Protein AF-A0A847AYI1-F1 (afdb_monomer_lite)

Secondary structure (DSSP, 8-state):
-HHHHHHHHHHHHHHHHHHHHHHTS-----S--SPP-EEEEE-SSSPPEEEEEETTEEEETTEEB-HHHHHHHHHHHHT----EEEE--GGGHHHHT-STTTSEEEEETTTEEEEEEEEPTTSSEEEEEEEETTT-S---EEEEES--GGGS---HHHHB-------SS---EEEEE-GGG-EEEEEES--HHHHHHHHHHHHHTT--SSTTS---PEEEEEE-SS-EEEEEE-

pLDDT: mean 77.29, std 15.81, range [36.38, 95.81]

Structure (mmCIF, N/CA/C/O backbone):
data_AF-A0A847AYI1-F1
#
_entry.id   AF-A0A847AYI1-F1
#
loop_
_atom_site.group_PDB
_atom_site.id
_atom_site.type_symbol
_atom_site.label_atom_id
_atom_site.label_alt_id
_atom_site.label_comp_id
_atom_site.label_asym_id
_atom_site.label_entity_id
_atom_site.label_seq_id
_atom_site.pdbx_PDB_ins_code
_atom_site.Cartn_x
_atom_site.Cartn_y
_atom_site.Cartn_z
_atom_site.occupancy
_atom_site.B_iso_or_equiv
_atom_site.auth_seq_id
_atom_site.auth_comp_id
_atom_site.auth_asym_id
_atom_site.auth_atom_id
_atom_site.pdbx_PDB_model_num
ATOM 1 N N . MET A 1 1 ? 5.684 -41.618 -51.501 1.00 61.28 1 MET A N 1
ATOM 2 C CA . MET A 1 1 ? 6.699 -40.889 -50.699 1.00 61.28 1 MET A CA 1
ATOM 3 C C . MET A 1 1 ? 6.528 -39.365 -50.705 1.00 61.28 1 MET A C 1
ATOM 5 O O . MET A 1 1 ? 6.407 -38.810 -49.624 1.00 61.28 1 MET A O 1
ATOM 9 N N . ARG A 1 2 ? 6.431 -38.672 -51.855 1.00 69.88 2 ARG A N 1
ATOM 10 C CA . ARG A 1 2 ? 6.302 -37.189 -51.908 1.00 69.88 2 ARG A CA 1
ATOM 11 C C . ARG A 1 2 ? 5.138 -36.590 -51.099 1.00 69.88 2 ARG A C 1
ATOM 13 O O . ARG A 1 2 ? 5.299 -35.523 -50.519 1.00 69.88 2 ARG A O 1
ATOM 20 N N . ASN A 1 3 ? 3.993 -37.270 -51.033 1.00 72.75 3 ASN A N 1
ATOM 21 C CA . ASN A 1 3 ? 2.817 -36.766 -50.309 1.00 72.75 3 ASN A CA 1
ATOM 22 C C . ASN A 1 3 ? 2.939 -36.931 -48.785 1.00 72.75 3 ASN A C 1
AT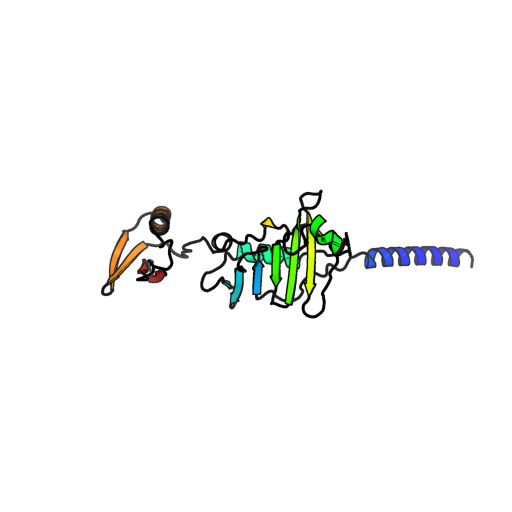OM 24 O O . ASN A 1 3 ? 2.464 -36.077 -48.048 1.00 72.75 3 ASN A O 1
ATOM 28 N N . ALA A 1 4 ? 3.646 -37.965 -48.315 1.00 75.94 4 ALA A N 1
ATOM 29 C CA . ALA A 1 4 ? 3.887 -38.186 -46.887 1.00 75.94 4 ALA A CA 1
ATOM 30 C C . ALA A 1 4 ? 4.801 -37.101 -46.289 1.00 75.94 4 ALA A C 1
ATOM 32 O O . ALA A 1 4 ? 4.537 -36.604 -45.201 1.00 75.94 4 ALA A O 1
ATOM 33 N N . ILE A 1 5 ? 5.816 -36.665 -47.045 1.00 79.94 5 ILE A N 1
ATOM 34 C CA . ILE A 1 5 ? 6.738 -35.592 -46.635 1.00 79.94 5 ILE A CA 1
ATOM 35 C C . ILE A 1 5 ? 5.997 -34.251 -46.496 1.00 79.94 5 ILE A C 1
ATOM 37 O O . ILE A 1 5 ? 6.235 -33.508 -45.549 1.00 79.94 5 ILE A O 1
ATOM 41 N N . LYS A 1 6 ? 5.049 -33.955 -47.398 1.00 78.56 6 LYS A N 1
ATOM 42 C CA . LYS A 1 6 ? 4.234 -32.731 -47.320 1.00 78.56 6 LYS A CA 1
ATOM 43 C C . LYS A 1 6 ? 3.310 -32.724 -46.103 1.00 78.56 6 LYS A C 1
ATOM 45 O O . LYS A 1 6 ? 3.236 -31.713 -45.416 1.00 78.56 6 LYS A O 1
ATOM 50 N N . ILE A 1 7 ? 2.646 -33.847 -45.821 1.00 84.25 7 ILE A N 1
ATOM 51 C CA . ILE A 1 7 ? 1.762 -33.980 -44.653 1.00 84.25 7 ILE A CA 1
ATOM 52 C C . ILE A 1 7 ? 2.568 -33.827 -43.358 1.00 84.25 7 ILE A C 1
ATOM 54 O O . ILE A 1 7 ? 2.174 -33.063 -42.482 1.00 84.25 7 ILE A O 1
ATOM 58 N N . PHE A 1 8 ? 3.734 -34.472 -43.272 1.00 85.50 8 PHE A N 1
ATOM 59 C CA . PHE A 1 8 ? 4.614 -34.352 -42.111 1.00 85.50 8 PHE A CA 1
ATOM 60 C C . PHE A 1 8 ? 5.091 -32.911 -41.889 1.00 85.50 8 PHE A C 1
ATOM 62 O O . PHE A 1 8 ? 5.072 -32.424 -40.765 1.00 85.50 8 PHE A O 1
ATOM 69 N N . SER A 1 9 ? 5.444 -32.196 -42.961 1.00 83.25 9 SER A N 1
ATOM 70 C CA . SER A 1 9 ? 5.892 -30.804 -42.866 1.00 83.25 9 SER A CA 1
ATOM 71 C C . SER A 1 9 ? 4.788 -29.856 -42.387 1.00 83.25 9 SER A C 1
ATOM 73 O O . SER A 1 9 ? 5.077 -28.925 -41.642 1.00 83.25 9 SER A O 1
ATOM 75 N N . VAL A 1 10 ? 3.533 -30.094 -42.783 1.00 86.81 10 VAL A N 1
ATOM 76 C CA . VAL A 1 10 ? 2.379 -29.301 -42.325 1.00 86.81 10 VAL A CA 1
ATOM 77 C C . VAL A 1 10 ? 2.080 -29.578 -40.852 1.00 86.81 10 VAL A C 1
ATOM 79 O O . VAL A 1 10 ? 1.888 -28.637 -40.090 1.00 86.81 10 VAL A O 1
ATOM 82 N N . ILE A 1 11 ? 2.110 -30.848 -40.434 1.00 89.06 11 ILE A N 1
ATOM 83 C CA . ILE A 1 11 ? 1.916 -31.234 -39.028 1.00 89.06 11 ILE A CA 1
ATOM 84 C C . ILE A 1 11 ? 3.032 -30.656 -38.153 1.00 89.06 11 ILE A C 1
ATOM 86 O O . ILE A 1 11 ? 2.751 -30.102 -37.096 1.00 89.06 11 ILE A O 1
ATOM 90 N N . PHE A 1 12 ? 4.285 -30.724 -38.606 1.00 90.81 12 PHE A N 1
ATOM 91 C CA . PHE A 1 12 ? 5.421 -30.161 -37.883 1.00 90.81 12 PHE A CA 1
ATOM 92 C C . PHE A 1 12 ? 5.304 -28.641 -37.731 1.00 90.81 12 PHE A C 1
ATOM 94 O O . PHE A 1 12 ? 5.490 -28.125 -36.634 1.00 90.81 12 PHE A O 1
ATOM 101 N N . LEU A 1 13 ? 4.927 -27.924 -38.795 1.00 88.00 13 LEU A N 1
ATOM 102 C CA . LEU A 1 13 ? 4.727 -26.476 -38.729 1.00 88.00 13 LEU A CA 1
ATOM 103 C C . LEU A 1 13 ? 3.584 -26.105 -37.771 1.00 88.00 13 LEU A C 1
ATOM 105 O O . LEU A 1 13 ? 3.696 -25.140 -37.022 1.00 88.00 13 LEU A O 1
ATOM 109 N N . TRP A 1 14 ? 2.509 -26.897 -37.764 1.00 89.12 14 TRP A N 1
ATOM 110 C CA . TRP A 1 14 ? 1.380 -26.709 -36.854 1.00 89.12 14 TRP A CA 1
ATOM 111 C C . TRP A 1 14 ? 1.773 -26.986 -35.397 1.00 89.12 14 TRP A C 1
ATOM 113 O O . TRP A 1 14 ? 1.428 -26.207 -34.515 1.00 89.12 14 TRP A O 1
ATOM 123 N N . LEU A 1 15 ? 2.571 -28.029 -35.143 1.00 88.25 15 LEU A N 1
ATOM 124 C CA . LEU A 1 15 ? 3.116 -28.331 -33.816 1.00 88.25 15 LEU A CA 1
ATOM 125 C C . LEU A 1 15 ? 4.074 -27.246 -33.323 1.00 88.25 15 LEU A C 1
ATOM 127 O O . LEU A 1 15 ? 4.002 -26.874 -32.158 1.00 88.25 15 LEU A O 1
ATOM 131 N N . VAL A 1 16 ? 4.927 -26.700 -34.194 1.00 84.44 16 VAL A N 1
ATOM 132 C CA . VAL A 1 16 ? 5.801 -25.568 -33.850 1.00 84.44 16 VAL A CA 1
ATOM 133 C C . VAL A 1 16 ? 4.972 -24.324 -33.540 1.00 84.44 16 VAL A C 1
ATOM 135 O O . VAL A 1 16 ? 5.281 -23.630 -32.580 1.00 84.44 16 VAL A O 1
ATOM 138 N N . LEU A 1 17 ? 3.899 -24.060 -34.292 1.00 78.50 17 LEU A N 1
ATOM 139 C CA . LEU A 1 17 ? 3.008 -22.924 -34.046 1.00 78.50 17 LEU A CA 1
ATOM 140 C C . LEU A 1 17 ? 2.254 -23.070 -32.716 1.00 78.50 17 LEU A C 1
ATOM 142 O O . LEU A 1 17 ? 2.222 -22.127 -31.932 1.00 78.50 17 LEU A O 1
ATOM 146 N N . VAL A 1 18 ? 1.697 -24.251 -32.429 1.00 79.81 18 VAL A N 1
ATOM 147 C CA . VAL A 1 18 ? 1.044 -24.549 -31.143 1.00 79.81 18 VAL A CA 1
ATOM 148 C C . VAL A 1 18 ? 2.045 -24.482 -29.997 1.00 79.81 18 VAL A C 1
ATOM 150 O O . VAL A 1 18 ? 1.741 -23.886 -28.968 1.00 79.81 18 VAL A O 1
ATOM 153 N N . PHE A 1 19 ? 3.255 -25.017 -30.173 1.00 74.56 19 PHE A N 1
ATOM 154 C CA . PHE A 1 19 ? 4.326 -24.882 -29.191 1.00 74.56 19 PHE A CA 1
ATOM 155 C C . PHE A 1 19 ? 4.634 -23.405 -28.938 1.00 74.56 19 PHE A C 1
ATOM 157 O O . PHE A 1 19 ? 4.605 -22.980 -27.793 1.00 74.56 19 PHE A O 1
ATOM 164 N N . PHE A 1 20 ? 4.792 -22.593 -29.987 1.00 67.44 20 PHE A N 1
ATOM 165 C CA . PHE A 1 20 ? 5.056 -21.162 -29.844 1.00 67.44 20 PHE A CA 1
ATOM 166 C C . PHE A 1 20 ? 3.916 -20.424 -29.133 1.00 67.44 20 PHE A C 1
ATOM 168 O O . PHE A 1 20 ? 4.194 -19.620 -28.251 1.00 67.44 20 PHE A O 1
ATOM 175 N N . ILE A 1 21 ? 2.652 -20.723 -29.465 1.00 63.16 21 ILE A N 1
ATOM 176 C CA . ILE A 1 21 ? 1.463 -20.125 -28.83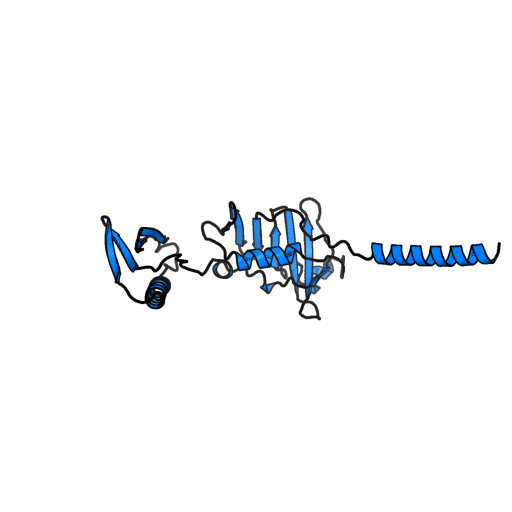2 1.00 63.16 21 ILE A CA 1
ATOM 177 C C . ILE A 1 21 ? 1.368 -20.533 -27.355 1.00 63.16 21 ILE A C 1
ATOM 179 O O . ILE A 1 21 ? 1.188 -19.670 -26.504 1.00 63.16 21 ILE A O 1
ATOM 183 N N . THR A 1 22 ? 1.559 -21.816 -27.038 1.00 56.81 22 THR A N 1
ATOM 184 C CA . THR A 1 22 ? 1.511 -22.328 -25.654 1.00 56.81 22 THR A CA 1
ATOM 185 C C . THR A 1 22 ? 2.698 -21.863 -24.807 1.00 56.81 22 THR A C 1
ATOM 187 O O . THR A 1 22 ? 2.537 -21.613 -23.619 1.00 56.81 22 THR A O 1
ATOM 190 N N . THR A 1 23 ? 3.881 -21.657 -25.396 1.00 54.59 23 THR A N 1
ATOM 191 C CA . THR A 1 23 ? 5.036 -21.070 -24.689 1.00 54.59 23 THR A CA 1
ATOM 192 C C . THR A 1 23 ? 4.965 -19.549 -24.552 1.00 54.59 23 THR A C 1
ATOM 194 O O . THR A 1 23 ? 5.741 -18.980 -23.788 1.00 54.59 23 THR A O 1
ATOM 197 N N . ARG A 1 24 ? 4.053 -18.884 -25.279 1.00 43.25 24 ARG A N 1
ATOM 198 C CA . ARG A 1 24 ? 3.794 -17.438 -25.173 1.00 43.25 24 ARG A CA 1
ATOM 199 C C . ARG A 1 24 ? 2.729 -17.085 -24.144 1.00 43.25 24 ARG A C 1
ATOM 201 O O . ARG A 1 24 ? 2.379 -15.914 -24.027 1.00 43.25 24 ARG A O 1
ATOM 208 N N . GLU A 1 25 ? 2.241 -18.052 -23.377 1.00 43.62 25 GLU A N 1
ATOM 209 C CA . GLU A 1 25 ? 1.694 -17.741 -22.065 1.00 43.62 25 GLU A CA 1
ATOM 210 C C . GLU A 1 25 ? 2.881 -17.345 -21.191 1.00 43.62 25 GLU A C 1
ATOM 212 O O . GLU A 1 25 ? 3.526 -18.180 -20.554 1.00 43.62 25 GLU A O 1
ATOM 217 N N . GLY A 1 26 ? 3.230 -16.054 -21.243 1.00 41.94 26 GLY A N 1
ATOM 218 C CA . GLY A 1 26 ? 4.111 -15.446 -20.262 1.00 41.94 26 GLY A CA 1
ATOM 219 C C . GLY A 1 26 ? 3.602 -15.895 -18.907 1.00 41.94 26 GLY A C 1
ATOM 220 O O . GLY A 1 26 ? 2.463 -15.607 -18.540 1.00 41.94 26 GLY A O 1
ATOM 221 N N . LYS A 1 27 ? 4.390 -16.725 -18.216 1.00 38.34 27 LYS A N 1
ATOM 222 C CA . LYS A 1 27 ? 4.047 -17.137 -16.863 1.00 38.34 27 LYS A CA 1
ATOM 223 C C . LYS A 1 27 ? 3.851 -15.838 -16.098 1.00 38.34 27 LYS A C 1
ATOM 225 O O . LYS A 1 27 ? 4.839 -15.147 -15.862 1.00 38.34 27 LYS A O 1
ATOM 230 N N . LYS A 1 28 ? 2.606 -15.539 -15.720 1.00 43.44 28 LYS A N 1
ATOM 231 C CA . LYS A 1 28 ? 2.263 -14.517 -14.733 1.00 43.44 28 LYS A CA 1
ATOM 232 C C . LYS A 1 28 ? 2.874 -14.954 -13.408 1.00 43.44 28 LYS A C 1
ATOM 234 O O . LYS A 1 28 ? 2.222 -15.555 -12.560 1.00 43.44 28 LYS A O 1
ATOM 239 N N . GLN A 1 29 ? 4.188 -14.820 -13.292 1.00 48.81 29 GLN A N 1
ATOM 240 C CA . GLN A 1 29 ? 4.880 -15.003 -12.037 1.00 48.81 29 GLN A CA 1
ATOM 241 C C . GLN A 1 29 ? 4.704 -13.679 -11.326 1.00 48.81 29 GLN A C 1
ATOM 243 O O . GLN A 1 29 ? 5.473 -12.753 -11.560 1.00 48.81 29 GLN A O 1
ATOM 248 N N . GLY A 1 30 ? 3.644 -13.598 -10.519 1.00 55.78 30 GLY A N 1
ATOM 249 C CA . GLY A 1 30 ? 3.476 -12.499 -9.583 1.00 55.78 30 GLY A CA 1
ATOM 250 C C . GLY A 1 30 ? 4.780 -12.280 -8.822 1.00 55.78 30 GLY A C 1
ATOM 251 O O . GLY A 1 30 ? 5.492 -13.243 -8.504 1.00 55.78 30 GLY A O 1
ATOM 252 N N . LEU A 1 31 ? 5.094 -11.011 -8.572 1.00 66.81 31 LEU A N 1
ATOM 253 C CA . LEU A 1 31 ? 6.353 -10.570 -7.972 1.00 66.81 31 LEU A CA 1
ATOM 254 C C . LEU A 1 31 ? 6.662 -11.303 -6.653 1.00 66.81 31 LEU A C 1
ATOM 256 O O . LEU A 1 31 ? 7.821 -11.539 -6.325 1.00 66.81 31 LEU A O 1
ATOM 260 N N . ILE A 1 32 ? 5.616 -11.706 -5.923 1.00 71.25 32 ILE A N 1
ATOM 261 C CA . ILE A 1 32 ? 5.707 -12.411 -4.645 1.00 71.25 32 ILE A CA 1
ATOM 262 C C . ILE A 1 32 ? 4.748 -13.601 -4.640 1.00 71.25 32 ILE A C 1
ATOM 264 O O . ILE A 1 32 ? 3.545 -13.448 -4.840 1.00 71.25 32 ILE A O 1
ATOM 268 N N . LYS A 1 33 ? 5.283 -14.798 -4.368 1.00 68.25 33 LYS A N 1
ATOM 269 C CA . LYS A 1 33 ? 4.495 -16.038 -4.204 1.00 68.25 33 LYS A CA 1
ATOM 270 C C . LYS A 1 33 ? 4.151 -16.348 -2.747 1.00 68.25 33 LYS A C 1
ATOM 272 O O . LYS A 1 33 ? 3.243 -17.133 -2.496 1.00 68.25 33 LYS A O 1
ATOM 277 N N . ALA A 1 34 ? 4.891 -15.766 -1.806 1.00 78.06 34 ALA A N 1
ATOM 278 C CA . ALA A 1 34 ? 4.640 -15.903 -0.380 1.00 78.06 34 ALA A CA 1
ATOM 279 C C . ALA A 1 34 ? 3.475 -15.011 0.070 1.00 78.06 34 ALA A C 1
ATOM 281 O O . ALA A 1 34 ? 3.140 -14.009 -0.569 1.00 78.06 34 ALA A O 1
ATOM 282 N N . ASP A 1 35 ? 2.866 -15.357 1.200 1.00 88.00 35 ASP A N 1
ATOM 283 C CA . ASP A 1 35 ? 1.934 -14.444 1.845 1.00 88.00 35 ASP A CA 1
ATOM 284 C C . ASP A 1 35 ? 2.673 -13.258 2.455 1.00 88.00 35 ASP A C 1
ATOM 286 O O . ASP A 1 35 ? 3.702 -13.404 3.115 1.00 88.00 35 ASP A O 1
ATOM 290 N N . ILE A 1 36 ? 2.130 -12.070 2.212 1.00 91.56 36 ILE A N 1
ATOM 291 C CA . ILE A 1 36 ? 2.668 -10.820 2.733 1.00 91.56 36 ILE A CA 1
ATOM 292 C C . ILE A 1 36 ? 2.159 -10.686 4.171 1.00 91.56 36 ILE A C 1
ATOM 294 O O . ILE A 1 36 ? 0.950 -10.642 4.406 1.00 91.56 36 ILE A O 1
ATOM 298 N N . GLN A 1 37 ? 3.092 -10.685 5.119 1.00 94.50 37 GLN A N 1
ATOM 299 C CA . GLN A 1 37 ? 2.869 -10.543 6.560 1.00 94.50 37 GLN A CA 1
ATOM 300 C C . GLN A 1 37 ? 3.275 -9.155 7.051 1.00 94.50 37 GLN A C 1
ATOM 302 O O . GLN A 1 37 ? 2.705 -8.653 8.017 1.00 94.50 37 GLN A O 1
ATOM 307 N N . THR A 1 38 ? 4.238 -8.518 6.383 1.00 95.00 38 THR A N 1
ATOM 308 C CA . THR A 1 38 ? 4.611 -7.128 6.648 1.00 95.00 38 THR A CA 1
ATOM 309 C C . THR A 1 38 ? 4.637 -6.328 5.353 1.00 95.00 38 THR A C 1
ATOM 311 O O . THR A 1 38 ? 5.063 -6.817 4.303 1.00 95.00 38 THR A O 1
ATOM 314 N N . LEU A 1 39 ? 4.150 -5.094 5.435 1.00 95.81 39 LEU A N 1
ATOM 315 C CA . LEU A 1 39 ? 4.226 -4.104 4.369 1.00 95.81 39 LEU A CA 1
ATOM 316 C C . LEU A 1 39 ? 4.686 -2.790 4.988 1.00 95.81 39 LEU A C 1
ATOM 318 O O . LEU A 1 39 ? 3.989 -2.214 5.817 1.00 95.81 39 LEU A O 1
ATOM 322 N N . GLU A 1 40 ? 5.838 -2.298 4.566 1.00 95.75 40 GLU A N 1
ATOM 323 C CA . GLU A 1 40 ? 6.309 -0.965 4.913 1.00 95.75 40 GLU A CA 1
ATOM 324 C C . GLU A 1 40 ? 6.165 -0.036 3.711 1.00 95.75 40 GLU A C 1
ATOM 326 O O . GLU A 1 40 ? 6.567 -0.390 2.603 1.00 95.75 40 GLU A O 1
ATOM 331 N N . ILE A 1 41 ? 5.617 1.160 3.920 1.00 95.12 41 ILE A N 1
ATOM 332 C CA . ILE A 1 41 ? 5.427 2.159 2.865 1.00 95.12 41 ILE A CA 1
ATOM 333 C C . ILE A 1 41 ? 6.253 3.398 3.188 1.00 95.12 41 ILE A C 1
ATOM 335 O O . ILE A 1 41 ? 6.073 4.010 4.238 1.00 95.12 41 ILE A O 1
ATOM 339 N N . LYS A 1 42 ? 7.132 3.801 2.270 1.00 91.81 42 LYS A N 1
ATOM 340 C CA . LYS A 1 42 ? 8.044 4.936 2.444 1.00 91.81 42 LYS A CA 1
ATOM 341 C C . LYS A 1 42 ? 7.878 5.990 1.353 1.00 91.81 42 LYS A C 1
ATOM 343 O O . LYS A 1 42 ? 7.683 5.690 0.169 1.00 91.81 42 LYS A O 1
ATOM 348 N N . ALA A 1 43 ? 7.952 7.253 1.764 1.00 83.06 43 ALA A N 1
ATOM 349 C CA . ALA A 1 43 ? 8.354 8.350 0.886 1.00 83.06 43 ALA A CA 1
ATOM 350 C C . ALA A 1 43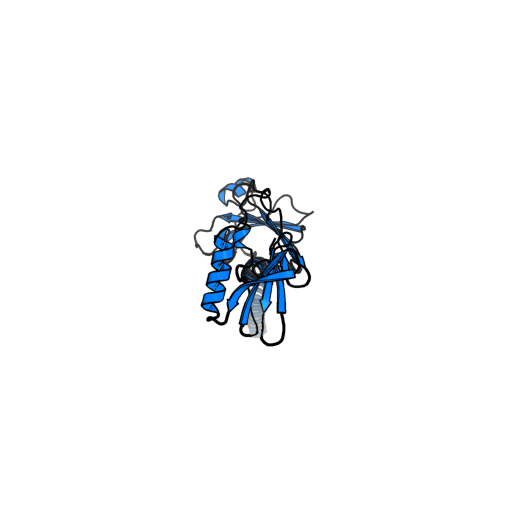 ? 9.886 8.447 0.855 1.00 83.06 43 ALA A C 1
ATOM 352 O O . ALA A 1 43 ? 10.562 7.727 1.586 1.00 83.06 43 ALA A O 1
ATOM 353 N N . PHE A 1 44 ? 10.420 9.328 0.011 1.00 73.81 44 PHE A N 1
ATOM 354 C CA . PHE A 1 44 ? 11.861 9.528 -0.121 1.00 73.81 44 PHE A CA 1
ATOM 355 C C . PHE A 1 44 ? 12.565 9.842 1.213 1.00 73.81 44 PHE A C 1
ATOM 357 O O . PHE A 1 44 ? 13.623 9.284 1.490 1.00 73.81 44 PHE A O 1
ATOM 364 N N . ASP A 1 45 ? 11.969 10.702 2.038 1.00 70.31 45 ASP A N 1
ATOM 365 C CA . ASP A 1 45 ? 12.560 11.268 3.258 1.00 70.31 45 ASP A CA 1
ATOM 366 C C . ASP A 1 45 ? 11.683 11.088 4.511 1.00 70.31 45 ASP A C 1
ATOM 368 O O . ASP A 1 45 ? 12.001 11.611 5.577 1.00 70.31 45 ASP A O 1
ATOM 372 N N . GLY A 1 46 ? 10.581 10.348 4.389 1.00 71.31 46 GLY A N 1
ATOM 373 C CA . GLY A 1 46 ? 9.634 10.126 5.478 1.00 71.31 46 GLY A CA 1
ATOM 374 C C . GLY A 1 46 ? 9.953 8.888 6.310 1.00 71.31 46 GLY A C 1
ATOM 375 O O . GLY A 1 46 ? 10.536 7.916 5.819 1.00 71.31 46 GLY A O 1
ATOM 376 N N . GLU A 1 47 ? 9.486 8.891 7.557 1.00 81.50 47 GLU A N 1
ATOM 377 C CA . GLU A 1 47 ? 9.378 7.659 8.335 1.00 81.50 47 GLU A CA 1
ATOM 378 C C . GLU A 1 47 ? 8.483 6.653 7.596 1.00 81.50 47 GLU A C 1
ATOM 380 O O . GLU A 1 47 ? 7.482 7.011 6.966 1.00 81.50 47 GLU A O 1
ATOM 385 N N . GLY A 1 48 ? 8.887 5.383 7.615 1.00 86.75 48 GLY A N 1
ATOM 386 C CA . GLY A 1 48 ? 8.130 4.314 6.979 1.00 86.75 48 GLY A CA 1
ATOM 387 C C . GLY A 1 48 ? 6.868 3.992 7.762 1.00 86.75 48 GLY A C 1
ATOM 388 O O . GLY A 1 48 ? 6.907 3.819 8.977 1.00 86.75 48 GLY A O 1
ATOM 389 N N . LEU A 1 49 ? 5.751 3.852 7.056 1.00 93.06 49 LEU A N 1
ATOM 390 C CA . LEU A 1 49 ? 4.522 3.341 7.637 1.00 93.06 49 LEU A CA 1
ATOM 391 C C . LEU A 1 49 ? 4.555 1.813 7.604 1.00 93.06 49 LEU A C 1
ATOM 393 O O . LEU A 1 49 ? 4.320 1.211 6.555 1.00 93.06 49 LEU A O 1
ATOM 397 N N . LEU A 1 50 ? 4.878 1.196 8.740 1.00 94.50 50 LEU A N 1
ATOM 398 C CA . LEU A 1 50 ? 4.960 -0.256 8.872 1.00 94.50 50 LEU A CA 1
ATOM 399 C C . LEU A 1 50 ? 3.609 -0.853 9.268 1.00 94.50 50 LEU A C 1
ATOM 401 O O . LEU A 1 50 ? 3.088 -0.588 10.351 1.00 94.50 50 LEU A O 1
ATOM 405 N N . MET A 1 51 ? 3.090 -1.715 8.402 1.00 95.00 51 MET A N 1
ATOM 406 C CA . MET A 1 51 ? 1.904 -2.524 8.635 1.00 95.00 51 MET A CA 1
ATOM 407 C C . MET A 1 51 ? 2.313 -3.967 8.900 1.00 95.00 51 MET A C 1
ATOM 409 O O . MET A 1 51 ? 3.108 -4.545 8.152 1.00 95.00 51 MET A O 1
ATOM 413 N N . LYS A 1 52 ? 1.748 -4.561 9.950 1.00 93.88 52 LYS A N 1
ATOM 414 C CA . LYS A 1 52 ? 1.979 -5.959 10.322 1.00 93.88 52 LYS A CA 1
ATOM 415 C C . LYS A 1 52 ? 0.667 -6.714 10.363 1.00 93.88 52 LYS A C 1
ATOM 417 O O . LYS A 1 52 ? -0.334 -6.205 10.865 1.00 93.88 52 LYS A O 1
ATOM 422 N N . LYS A 1 53 ? 0.687 -7.931 9.839 1.00 93.75 53 LYS A N 1
ATOM 423 C CA . LYS A 1 53 ? -0.427 -8.856 9.936 1.00 93.75 53 LYS A CA 1
ATOM 424 C C . LYS A 1 53 ? -0.304 -9.663 11.221 1.00 93.75 53 LYS A C 1
ATOM 426 O O . LYS A 1 53 ? 0.688 -10.356 11.434 1.00 93.75 53 LYS A O 1
ATOM 431 N N . GLU A 1 54 ? -1.336 -9.607 12.048 1.00 89.00 54 GLU A N 1
ATOM 432 C CA . GLU A 1 54 ? -1.468 -10.419 13.253 1.00 89.00 54 GLU A CA 1
ATOM 433 C C . GLU A 1 54 ? -2.740 -11.256 13.129 1.00 89.00 54 GLU A C 1
ATOM 435 O O . GLU A 1 54 ? -3.837 -10.735 12.916 1.00 89.00 54 GLU A O 1
ATOM 440 N N . ALA A 1 55 ? -2.581 -12.581 13.180 1.00 87.12 55 ALA A N 1
ATOM 441 C CA . ALA A 1 55 ? -3.610 -13.552 12.810 1.00 87.12 55 ALA A CA 1
ATOM 442 C C . ALA A 1 55 ? -4.199 -13.295 11.403 1.00 87.12 55 ALA A C 1
ATOM 444 O O . ALA A 1 55 ? -3.673 -13.786 10.404 1.00 87.12 55 ALA A O 1
ATOM 445 N N . SER A 1 56 ? -5.296 -12.542 11.307 1.00 85.62 56 SER A N 1
ATOM 446 C CA . SER A 1 56 ? -5.984 -12.214 10.045 1.00 85.62 56 SER A CA 1
ATOM 447 C C . SER A 1 56 ? -6.229 -10.718 9.844 1.00 85.62 56 SER A C 1
ATOM 449 O O . SER A 1 56 ? -6.882 -10.342 8.875 1.00 85.62 56 SER A O 1
ATOM 451 N N . GLN A 1 57 ? -5.699 -9.872 10.725 1.00 88.44 57 GLN A N 1
ATOM 452 C CA . GLN A 1 57 ? -5.915 -8.429 10.708 1.00 88.44 57 GLN A CA 1
ATOM 453 C C . GLN A 1 57 ? -4.595 -7.685 10.535 1.00 88.44 57 GLN A C 1
ATOM 455 O O . GLN A 1 57 ? -3.532 -8.191 10.887 1.00 88.44 57 GLN A O 1
ATOM 460 N N . TRP A 1 58 ? -4.675 -6.493 9.952 1.00 91.44 58 TRP A N 1
ATOM 461 C CA . TRP A 1 58 ? -3.526 -5.634 9.702 1.00 91.44 58 TRP A CA 1
ATOM 462 C C . TRP A 1 58 ? -3.497 -4.493 10.708 1.00 91.44 58 TRP A C 1
ATOM 464 O O . TRP A 1 58 ? -4.527 -3.877 10.975 1.00 91.44 58 TRP A O 1
ATOM 474 N N . PHE A 1 59 ? -2.309 -4.197 11.224 1.00 84.38 59 PHE A N 1
ATOM 475 C CA . PHE A 1 59 ? -2.101 -3.181 12.245 1.00 84.38 59 PHE A CA 1
ATOM 476 C C . PHE A 1 59 ? -0.967 -2.235 11.877 1.00 84.38 59 PHE A C 1
ATOM 478 O O . PHE A 1 59 ? 0.035 -2.654 11.295 1.00 84.38 59 PHE A O 1
ATOM 485 N N . ILE A 1 60 ? -1.106 -0.971 12.279 1.00 83.38 60 ILE A N 1
ATOM 486 C CA . ILE A 1 60 ? -0.010 -0.001 12.363 1.00 83.38 60 ILE A CA 1
ATOM 487 C C . ILE A 1 60 ? 0.157 0.356 13.838 1.00 83.38 60 ILE A C 1
ATOM 489 O O . ILE A 1 60 ? -0.718 0.983 14.443 1.00 83.38 60 ILE A O 1
ATOM 493 N N . GLY A 1 61 ? 1.258 -0.087 14.446 1.00 82.94 61 GLY A N 1
ATOM 494 C CA . GLY A 1 61 ? 1.386 -0.070 15.903 1.00 82.94 61 GLY A CA 1
ATOM 495 C C . GLY A 1 61 ? 0.278 -0.917 16.537 1.00 82.94 61 GLY A C 1
ATOM 496 O O . GLY A 1 61 ? 0.236 -2.121 16.319 1.00 82.94 61 GLY A O 1
ATOM 497 N N . ARG A 1 62 ? -0.632 -0.282 17.285 1.00 75.31 62 ARG A N 1
ATOM 498 C CA . ARG A 1 62 ? -1.815 -0.926 17.896 1.00 75.31 62 ARG A CA 1
ATOM 499 C C . ARG A 1 62 ? -3.126 -0.667 17.144 1.00 75.31 62 ARG A C 1
ATOM 501 O O . ARG A 1 62 ? -4.176 -1.133 17.569 1.00 75.31 62 ARG A O 1
ATOM 508 N N . ARG A 1 63 ? -3.094 0.113 16.060 1.00 76.06 63 ARG A N 1
ATOM 509 C CA . ARG A 1 63 ? -4.303 0.580 15.369 1.00 76.06 63 ARG A CA 1
ATOM 510 C C . ARG A 1 63 ? -4.658 -0.333 14.204 1.00 76.06 63 ARG A C 1
ATOM 512 O O . ARG A 1 63 ? -3.780 -0.677 13.415 1.00 76.06 63 ARG A O 1
ATOM 519 N N . LEU A 1 64 ? -5.939 -0.675 14.083 1.00 82.50 64 LEU A N 1
ATOM 520 C CA . LEU A 1 64 ? -6.458 -1.521 13.010 1.00 82.50 64 LEU A CA 1
ATOM 521 C C . LEU A 1 64 ? -6.449 -0.781 11.661 1.00 82.50 64 LEU A C 1
ATOM 523 O O . LEU A 1 64 ? -6.846 0.382 11.561 1.00 82.50 64 LEU A O 1
ATOM 527 N N . VAL A 1 65 ? -6.005 -1.477 10.621 1.00 87.81 65 VAL A N 1
ATOM 528 C CA . VAL A 1 65 ? -5.992 -1.011 9.230 1.00 87.81 65 VAL A CA 1
ATOM 529 C C . VAL A 1 65 ? -7.280 -1.441 8.526 1.00 87.81 65 VAL A C 1
ATOM 531 O O . VAL A 1 65 ? -7.752 -2.564 8.717 1.00 87.81 65 VAL A O 1
ATOM 534 N N . ASP A 1 66 ? -7.808 -0.572 7.663 1.00 89.94 66 ASP A N 1
ATOM 535 C CA . ASP A 1 66 ? -8.914 -0.872 6.753 1.00 89.94 66 ASP A CA 1
ATOM 536 C C . ASP A 1 66 ? -8.553 -2.093 5.900 1.00 89.94 66 ASP A C 1
ATOM 538 O O . ASP A 1 66 ? -7.669 -2.060 5.030 1.00 89.94 66 ASP A O 1
ATOM 542 N N . SER A 1 67 ? -9.267 -3.186 6.163 1.00 89.75 67 SER A N 1
ATOM 543 C CA . SER A 1 67 ? -8.989 -4.487 5.562 1.00 89.75 67 SER A CA 1
ATOM 544 C C . SER A 1 67 ? -9.224 -4.487 4.051 1.00 89.75 67 SER A C 1
ATOM 546 O O . SER A 1 67 ? -8.487 -5.142 3.313 1.00 89.75 67 SER A O 1
ATOM 548 N N . ASN A 1 68 ? -10.206 -3.733 3.555 1.00 90.56 68 ASN A N 1
ATOM 549 C CA . ASN A 1 68 ? -10.480 -3.662 2.121 1.00 90.56 68 ASN A CA 1
ATOM 550 C C . ASN A 1 68 ? -9.351 -2.932 1.397 1.00 90.56 68 ASN A C 1
ATOM 552 O O . ASN A 1 68 ? -8.899 -3.374 0.334 1.00 90.56 68 ASN A O 1
ATOM 556 N N . LYS A 1 69 ? -8.861 -1.842 1.992 1.00 92.38 69 LYS A N 1
ATOM 557 C CA . LYS A 1 69 ? -7.797 -1.031 1.408 1.00 92.38 69 LYS A CA 1
ATOM 558 C C . LYS A 1 69 ? -6.472 -1.784 1.351 1.00 92.38 69 LYS A C 1
ATOM 560 O O . LYS A 1 69 ? -5.866 -1.855 0.280 1.00 92.38 69 LYS A O 1
ATOM 565 N N . ILE A 1 70 ? -6.045 -2.391 2.460 1.00 93.62 70 ILE A N 1
ATOM 566 C CA . ILE A 1 70 ? -4.788 -3.153 2.502 1.00 93.62 70 ILE A CA 1
ATOM 567 C C . ILE A 1 70 ? -4.838 -4.397 1.616 1.00 93.62 70 ILE A C 1
ATOM 569 O O . ILE A 1 70 ? -3.884 -4.660 0.887 1.00 93.62 70 ILE A O 1
ATOM 573 N N . ASN A 1 71 ? -5.965 -5.114 1.575 1.00 92.25 71 ASN A N 1
ATOM 574 C CA . ASN A 1 71 ? -6.099 -6.283 0.706 1.00 92.25 71 ASN A CA 1
ATOM 575 C C . ASN A 1 71 ? -6.096 -5.894 -0.777 1.00 92.25 71 ASN A C 1
ATOM 577 O O . ASN A 1 71 ? -5.486 -6.596 -1.584 1.00 92.25 71 ASN A O 1
ATOM 581 N N . SER A 1 72 ? -6.713 -4.766 -1.141 1.00 91.38 72 SER A N 1
ATOM 582 C CA . SER A 1 72 ? -6.663 -4.244 -2.513 1.00 91.38 72 SER A CA 1
ATOM 583 C C . SER A 1 72 ? -5.237 -3.852 -2.911 1.00 91.38 72 SER A C 1
ATOM 585 O O . SER A 1 72 ? -4.783 -4.194 -4.002 1.00 91.38 72 SER A O 1
ATOM 587 N N . ALA A 1 73 ? -4.506 -3.192 -2.008 1.00 92.38 73 ALA A N 1
ATOM 588 C CA . ALA A 1 73 ? -3.112 -2.805 -2.216 1.00 92.38 73 ALA A CA 1
ATOM 589 C C . ALA A 1 73 ? -2.178 -4.024 -2.339 1.00 92.38 73 ALA A C 1
ATOM 591 O O . ALA A 1 73 ? -1.305 -4.060 -3.198 1.00 92.38 73 ALA A O 1
ATOM 592 N N . ILE A 1 74 ? -2.378 -5.054 -1.516 1.00 91.62 74 ILE A N 1
ATOM 593 C CA . ILE A 1 74 ? -1.609 -6.303 -1.586 1.00 91.62 74 ILE A CA 1
ATOM 594 C C . ILE A 1 74 ? -1.924 -7.081 -2.864 1.00 91.62 74 ILE A C 1
ATOM 596 O O . ILE A 1 74 ? -1.016 -7.626 -3.493 1.00 91.62 74 ILE A O 1
ATOM 600 N N . SER A 1 75 ? -3.195 -7.128 -3.265 1.00 89.06 75 SER A N 1
ATOM 601 C CA . SER A 1 75 ? -3.611 -7.828 -4.485 1.00 89.06 75 SER A CA 1
ATOM 602 C C . SER A 1 75 ? -2.997 -7.180 -5.724 1.00 89.06 75 SER A C 1
ATOM 604 O O . SER A 1 75 ? -2.444 -7.889 -6.559 1.00 89.06 75 SER A O 1
ATOM 606 N N . SER A 1 76 ? -2.967 -5.842 -5.796 1.00 89.00 76 SER A N 1
ATOM 607 C CA . SER A 1 76 ? -2.340 -5.140 -6.925 1.00 89.00 76 SER A CA 1
ATOM 608 C C . SER A 1 76 ? -0.840 -5.414 -7.055 1.00 89.00 76 SER A C 1
ATOM 610 O O . SER A 1 76 ? -0.320 -5.343 -8.162 1.00 89.00 76 SER A O 1
ATOM 612 N N . ILE A 1 77 ? -0.154 -5.774 -5.962 1.00 88.69 77 ILE A N 1
ATOM 613 C CA . ILE A 1 77 ? 1.249 -6.213 -5.980 1.00 88.69 77 ILE A CA 1
ATOM 614 C C . ILE A 1 77 ? 1.375 -7.681 -6.410 1.00 88.69 77 ILE A C 1
ATOM 616 O O . ILE A 1 77 ? 2.249 -8.027 -7.208 1.00 88.69 77 ILE A O 1
ATOM 620 N N . LYS A 1 78 ? 0.528 -8.567 -5.872 1.00 85.88 78 LYS A N 1
ATOM 621 C CA . LYS A 1 78 ? 0.559 -10.004 -6.196 1.00 85.88 78 LYS A CA 1
ATOM 622 C C . LYS A 1 78 ? 0.228 -10.267 -7.668 1.00 85.88 78 LYS A C 1
ATOM 624 O O . LYS A 1 78 ? 0.817 -11.165 -8.265 1.00 85.88 78 LYS A O 1
ATOM 629 N N . ASP A 1 79 ? -0.649 -9.453 -8.246 1.00 84.81 79 ASP A N 1
ATOM 630 C CA . ASP A 1 79 ? -1.141 -9.609 -9.616 1.00 84.81 79 ASP A CA 1
ATOM 631 C C . ASP A 1 79 ? -0.274 -8.898 -10.672 1.00 84.81 79 ASP A C 1
ATOM 633 O O . ASP A 1 79 ? -0.632 -8.895 -11.853 1.00 84.81 79 ASP A O 1
ATOM 637 N N . ILE A 1 80 ? 0.871 -8.315 -10.283 1.00 86.00 80 ILE A N 1
ATOM 638 C CA . ILE A 1 80 ? 1.791 -7.663 -11.225 1.00 86.00 80 ILE A CA 1
ATOM 639 C C . ILE A 1 80 ? 2.272 -8.670 -12.277 1.00 86.00 80 ILE A C 1
ATOM 641 O O . ILE A 1 80 ? 2.842 -9.715 -11.956 1.00 86.00 80 ILE A O 1
ATOM 645 N N . ASP A 1 81 ? 2.118 -8.292 -13.545 1.00 82.31 81 ASP A N 1
ATOM 646 C CA . ASP A 1 81 ? 2.701 -8.980 -14.694 1.00 82.31 81 ASP A CA 1
ATOM 647 C C . ASP A 1 81 ? 3.996 -8.268 -15.121 1.00 82.31 81 ASP A C 1
ATOM 649 O O . ASP A 1 81 ? 3.972 -7.140 -15.611 1.00 82.31 81 ASP A O 1
ATOM 653 N N . LEU A 1 82 ? 5.142 -8.918 -14.898 1.00 80.88 82 LEU A N 1
ATOM 654 C CA . LEU A 1 82 ? 6.479 -8.388 -15.196 1.00 80.88 82 LEU A CA 1
ATOM 655 C C . LEU A 1 82 ? 6.961 -8.810 -16.592 1.00 80.88 82 LEU A C 1
ATOM 657 O O . LEU A 1 82 ? 8.002 -9.456 -16.734 1.00 80.88 82 LEU A O 1
ATOM 661 N N . SER A 1 83 ? 6.194 -8.491 -17.631 1.00 72.69 83 SER A N 1
ATOM 662 C CA . SER A 1 83 ? 6.508 -8.911 -19.006 1.00 72.69 83 SER A CA 1
ATOM 663 C C . SER A 1 83 ? 7.296 -7.871 -19.807 1.00 72.69 83 SER A C 1
ATOM 665 O O . SER A 1 83 ? 8.173 -8.251 -20.587 1.00 72.69 83 SER A O 1
ATOM 667 N N . ASP A 1 84 ? 7.055 -6.578 -19.580 1.00 83.12 84 ASP A N 1
ATOM 668 C CA . ASP A 1 84 ? 7.603 -5.507 -20.417 1.00 83.12 84 ASP A CA 1
ATOM 669 C C . ASP A 1 84 ? 8.725 -4.728 -19.714 1.00 83.12 84 ASP A C 1
ATOM 671 O O . ASP A 1 84 ? 8.497 -3.798 -18.938 1.00 83.12 84 ASP A O 1
ATOM 675 N N . ILE A 1 85 ? 9.970 -5.100 -20.023 1.00 89.06 85 ILE A N 1
ATOM 676 C CA . ILE A 1 85 ? 11.174 -4.373 -19.604 1.00 89.06 85 ILE A CA 1
ATOM 677 C C . ILE A 1 85 ? 11.390 -3.160 -20.517 1.00 89.06 85 ILE A C 1
ATOM 679 O O . ILE A 1 85 ? 11.537 -3.299 -21.732 1.00 89.06 85 ILE A O 1
ATOM 683 N N . ILE A 1 86 ? 11.494 -1.972 -19.921 1.00 91.62 86 ILE A N 1
ATOM 684 C CA . ILE A 1 86 ? 11.699 -0.698 -20.626 1.00 91.62 86 ILE A CA 1
ATOM 685 C C . ILE A 1 86 ? 13.154 -0.217 -20.540 1.00 91.62 86 ILE A C 1
ATOM 687 O O . ILE A 1 86 ? 13.646 0.450 -21.453 1.00 91.62 86 ILE A O 1
ATOM 691 N N . SER A 1 87 ? 13.875 -0.546 -19.464 1.00 90.25 87 SER A N 1
ATOM 692 C CA . SER A 1 87 ? 15.282 -0.161 -19.303 1.00 90.25 87 SER A CA 1
ATOM 693 C C . SER A 1 87 ? 16.005 -1.038 -18.288 1.00 90.25 87 SER A C 1
ATOM 695 O O . SER A 1 87 ? 15.454 -1.334 -17.239 1.00 90.25 87 SER A O 1
ATOM 697 N N . ASN A 1 88 ? 17.278 -1.347 -18.539 1.00 89.44 88 ASN A N 1
ATOM 698 C CA . ASN A 1 88 ? 18.175 -2.011 -17.575 1.00 89.44 88 ASN A CA 1
ATOM 699 C C . ASN A 1 88 ? 19.274 -1.065 -17.064 1.00 89.44 88 ASN A C 1
ATOM 701 O O . ASN A 1 88 ? 20.286 -1.508 -16.537 1.00 89.44 88 ASN A O 1
ATOM 705 N N . ARG A 1 89 ? 19.125 0.234 -17.333 1.00 89.75 89 ARG A N 1
ATOM 706 C CA . ARG A 1 89 ? 20.139 1.259 -17.088 1.00 89.75 89 ARG A CA 1
ATOM 707 C C . ARG A 1 89 ? 19.785 2.059 -15.845 1.00 89.75 89 ARG A C 1
ATOM 709 O O . ARG A 1 89 ? 18.735 2.703 -15.831 1.00 89.75 89 ARG A O 1
ATOM 716 N N . GLU A 1 90 ? 20.651 2.033 -14.838 1.00 90.75 90 GLU A N 1
ATOM 717 C CA . GLU A 1 90 ? 20.447 2.742 -13.567 1.00 90.75 90 GLU A CA 1
ATOM 718 C C . GLU A 1 90 ? 20.397 4.253 -13.743 1.00 90.75 90 GLU A C 1
ATOM 720 O O . GLU A 1 90 ? 19.572 4.928 -13.129 1.00 90.75 90 GLU A O 1
ATOM 725 N N . GLU A 1 91 ? 21.201 4.792 -14.661 1.00 92.56 91 GLU A N 1
ATOM 726 C CA . GLU A 1 91 ? 21.215 6.219 -14.978 1.00 92.56 91 GLU A CA 1
ATOM 727 C C . GLU A 1 91 ? 19.877 6.720 -15.549 1.00 92.56 91 GLU A C 1
ATOM 729 O O . GLU A 1 91 ? 19.675 7.922 -15.701 1.00 92.56 91 GLU A O 1
ATOM 734 N N . LYS A 1 92 ? 18.953 5.803 -15.868 1.00 93.69 92 LYS A N 1
ATOM 735 C CA . LYS A 1 92 ? 17.594 6.101 -16.323 1.00 93.69 92 LYS A CA 1
ATOM 736 C C . LYS A 1 92 ? 16.532 5.996 -15.234 1.00 93.69 92 LYS A C 1
ATOM 738 O O . LYS A 1 92 ? 15.386 6.335 -15.507 1.00 93.69 92 LYS A O 1
ATOM 743 N N . TYR A 1 93 ? 16.859 5.569 -14.015 1.00 94.44 93 TYR A N 1
ATOM 744 C CA . TYR A 1 93 ? 15.860 5.422 -12.950 1.00 94.44 93 TYR A CA 1
ATOM 745 C C . TYR A 1 93 ? 15.131 6.729 -12.634 1.00 94.44 93 TYR A C 1
ATOM 747 O O . TYR A 1 93 ? 13.914 6.708 -12.444 1.00 94.44 93 TYR A O 1
ATOM 755 N N . GLN A 1 94 ? 15.843 7.857 -12.670 1.00 94.88 94 GLN A N 1
ATOM 756 C CA . GLN A 1 94 ? 15.255 9.176 -12.449 1.00 94.88 94 GLN A CA 1
ATOM 757 C C . GLN A 1 94 ? 14.239 9.564 -13.533 1.00 94.88 94 GLN A C 1
ATOM 759 O O . GLN A 1 94 ? 13.176 10.092 -13.212 1.00 94.88 94 GLN A O 1
ATOM 764 N N . ASP A 1 95 ? 14.510 9.239 -14.804 1.00 95.06 95 ASP A N 1
ATOM 765 C CA . ASP A 1 95 ? 13.597 9.522 -15.925 1.00 95.06 95 ASP A CA 1
ATOM 766 C C . ASP A 1 95 ? 12.230 8.835 -15.723 1.00 95.06 95 ASP A C 1
ATOM 768 O O . ASP A 1 95 ? 11.184 9.365 -16.104 1.00 95.06 95 ASP A O 1
ATOM 772 N N . PHE A 1 96 ? 12.231 7.665 -15.079 1.00 94.88 96 PHE A N 1
ATOM 773 C CA . PHE A 1 96 ? 11.028 6.889 -14.768 1.00 94.88 96 PHE A CA 1
ATOM 774 C C . PHE A 1 96 ? 10.476 7.154 -13.356 1.00 94.88 96 PHE A C 1
ATOM 776 O O . PHE A 1 96 ? 9.406 6.649 -13.007 1.00 94.88 96 PHE A O 1
ATOM 783 N N . GLY A 1 97 ? 11.178 7.947 -12.540 1.00 94.56 97 GLY A N 1
ATOM 784 C CA . GLY A 1 97 ? 10.840 8.217 -11.142 1.00 94.56 97 GLY A CA 1
ATOM 785 C C . GLY A 1 97 ? 10.865 6.974 -10.252 1.00 94.56 97 GLY A C 1
ATOM 786 O O . GLY A 1 97 ? 10.110 6.916 -9.285 1.00 94.56 97 GLY A O 1
ATOM 787 N N . VAL A 1 98 ? 11.658 5.960 -10.613 1.00 93.88 98 VAL A N 1
ATOM 788 C CA . VAL A 1 98 ? 11.835 4.715 -9.838 1.00 93.88 98 VAL A CA 1
ATOM 789 C C . VAL A 1 98 ? 13.098 4.747 -8.969 1.00 93.88 98 VAL A C 1
ATOM 791 O O . VAL A 1 98 ? 13.428 3.771 -8.297 1.00 93.88 98 VAL A O 1
ATOM 794 N N . ASP A 1 99 ? 13.823 5.861 -8.977 1.00 91.62 99 ASP A N 1
ATOM 795 C CA . ASP A 1 99 ? 14.897 6.143 -8.034 1.00 91.62 99 ASP A CA 1
ATOM 796 C C . ASP A 1 99 ? 14.334 6.407 -6.618 1.00 91.62 99 ASP A C 1
ATOM 798 O O . ASP A 1 99 ? 13.142 6.690 -6.471 1.00 91.62 99 ASP A O 1
ATOM 802 N N . PRO A 1 100 ? 15.159 6.328 -5.558 1.00 87.31 100 PRO A N 1
ATOM 803 C CA . PRO A 1 100 ? 14.692 6.561 -4.192 1.00 87.31 100 PRO A CA 1
ATOM 804 C C . PRO A 1 100 ? 13.993 7.912 -3.970 1.00 87.31 100 PRO A C 1
ATOM 806 O O . PRO A 1 100 ? 13.108 7.971 -3.121 1.00 87.31 100 PRO A O 1
ATOM 809 N N . MET A 1 101 ? 14.352 8.968 -4.717 1.00 87.50 101 MET A N 1
ATOM 810 C CA . MET A 1 101 ? 13.756 10.305 -4.577 1.00 87.50 101 MET A CA 1
ATOM 811 C C . MET A 1 101 ? 12.380 10.412 -5.220 1.00 87.50 101 MET A C 1
ATOM 813 O O . MET A 1 101 ? 11.487 11.067 -4.683 1.00 87.50 101 MET A O 1
ATOM 817 N N . GLY A 1 102 ? 12.214 9.791 -6.385 1.00 88.31 102 GLY A N 1
ATOM 818 C CA . GLY A 1 102 ? 10.967 9.837 -7.139 1.00 88.31 102 GLY A CA 1
ATOM 819 C C . GLY A 1 102 ? 9.935 8.805 -6.693 1.00 88.31 102 GLY A C 1
ATOM 820 O O . GLY A 1 102 ? 8.735 9.054 -6.812 1.00 88.31 102 GLY A O 1
ATOM 821 N N . ALA A 1 103 ? 10.369 7.644 -6.207 1.00 93.69 103 ALA A N 1
ATOM 822 C CA . ALA A 1 103 ? 9.498 6.487 -6.060 1.00 93.69 103 ALA A CA 1
ATOM 823 C C . ALA A 1 103 ? 8.662 6.491 -4.775 1.00 93.69 103 ALA A C 1
ATOM 825 O O . ALA A 1 103 ? 9.062 6.980 -3.718 1.00 93.69 103 ALA A O 1
ATOM 826 N N . ARG A 1 104 ? 7.522 5.798 -4.835 1.00 95.25 104 ARG A N 1
ATOM 827 C CA . ARG A 1 104 ? 6.933 5.196 -3.638 1.00 95.25 104 ARG A CA 1
ATOM 828 C C . ARG A 1 104 ? 7.625 3.865 -3.397 1.00 95.25 104 ARG A C 1
ATOM 830 O O . ARG A 1 104 ? 7.522 2.967 -4.234 1.00 95.25 104 ARG A O 1
ATOM 837 N N . ARG A 1 105 ? 8.330 3.756 -2.274 1.00 94.62 105 ARG A N 1
ATOM 838 C CA . ARG A 1 105 ? 9.037 2.535 -1.889 1.00 94.62 105 ARG A CA 1
ATOM 839 C C . ARG A 1 105 ? 8.142 1.688 -0.996 1.00 94.62 105 ARG A C 1
ATOM 841 O O . ARG A 1 105 ? 7.607 2.192 -0.010 1.00 94.62 105 ARG A O 1
ATOM 848 N N . LEU A 1 106 ? 7.996 0.421 -1.349 1.00 94.56 106 LEU A N 1
ATOM 849 C CA . LEU A 1 106 ? 7.330 -0.599 -0.555 1.00 94.56 106 LEU A CA 1
ATOM 850 C C . LEU A 1 106 ? 8.371 -1.626 -0.126 1.00 94.56 106 LEU A C 1
ATOM 852 O O . LEU A 1 106 ? 9.184 -2.028 -0.954 1.00 94.56 106 LEU A O 1
ATOM 856 N N . VAL A 1 107 ? 8.338 -2.065 1.126 1.00 92.75 107 VAL A N 1
ATOM 857 C CA . VAL A 1 107 ? 9.150 -3.188 1.609 1.00 92.75 107 VAL A CA 1
ATOM 858 C C . VAL A 1 107 ? 8.204 -4.279 2.084 1.00 92.75 107 VAL A C 1
ATOM 860 O O . VAL A 1 107 ? 7.366 -4.053 2.953 1.00 92.75 107 VAL A O 1
ATOM 863 N N . LEU A 1 108 ? 8.308 -5.451 1.472 1.00 92.62 108 LEU A N 1
ATOM 864 C CA . LEU A 1 108 ? 7.398 -6.576 1.647 1.00 92.62 108 LEU A CA 1
ATOM 865 C C . LEU A 1 108 ? 8.156 -7.701 2.340 1.00 92.62 108 LEU A C 1
ATOM 867 O O . LEU A 1 108 ? 9.183 -8.151 1.827 1.00 92.62 108 LEU A O 1
ATOM 871 N N . ASN A 1 109 ? 7.658 -8.141 3.497 1.00 91.88 109 ASN A N 1
ATOM 872 C CA . ASN A 1 109 ? 8.291 -9.179 4.320 1.00 91.88 109 ASN A CA 1
ATOM 873 C C . ASN A 1 109 ? 9.771 -8.909 4.652 1.00 91.88 109 ASN A C 1
ATOM 875 O O . ASN A 1 109 ? 10.503 -9.851 4.910 1.00 91.88 109 ASN A O 1
ATOM 879 N N . GLU A 1 110 ? 10.220 -7.648 4.615 1.00 89.25 110 GLU A N 1
ATOM 880 C CA . GLU A 1 110 ? 11.639 -7.259 4.776 1.00 89.25 110 GLU A CA 1
ATOM 881 C C . GLU A 1 110 ? 12.590 -7.838 3.701 1.00 89.25 110 GLU A C 1
ATOM 883 O O . GLU A 1 110 ? 13.801 -7.630 3.752 1.00 89.25 110 GLU A O 1
ATOM 888 N N . GLU A 1 111 ? 12.046 -8.514 2.689 1.00 87.81 111 GLU A N 1
ATOM 889 C CA . GLU A 1 111 ? 12.800 -9.253 1.672 1.00 87.81 111 GLU A CA 1
ATOM 890 C C . GLU A 1 111 ? 12.728 -8.584 0.301 1.00 87.81 111 GLU A C 1
ATOM 892 O O . GLU A 1 111 ? 13.727 -8.518 -0.413 1.00 87.81 111 GLU A O 1
ATOM 897 N N . VAL A 1 112 ? 11.549 -8.091 -0.087 1.00 89.62 112 VAL A N 1
ATOM 898 C CA . VAL A 1 112 ? 11.318 -7.542 -1.427 1.00 89.62 112 VAL A CA 1
ATOM 899 C C . VAL A 1 112 ? 11.046 -6.054 -1.330 1.00 89.62 112 VAL A C 1
ATOM 901 O O . VAL A 1 112 ? 10.081 -5.624 -0.700 1.00 89.62 112 VAL A O 1
ATOM 904 N N . GLU A 1 113 ? 11.865 -5.265 -2.008 1.00 91.50 113 GLU A N 1
ATOM 905 C CA . GLU A 1 113 ? 11.647 -3.836 -2.152 1.00 91.50 113 GLU A CA 1
ATOM 906 C C . GLU A 1 113 ? 11.058 -3.523 -3.515 1.00 91.50 113 GLU A C 1
ATOM 908 O O . GLU A 1 113 ? 11.590 -3.947 -4.535 1.00 91.50 113 GLU A O 1
ATOM 913 N N . VAL A 1 114 ? 9.990 -2.737 -3.550 1.00 92.75 114 VAL A N 1
ATOM 914 C CA . VAL A 1 114 ? 9.323 -2.313 -4.782 1.00 92.75 114 VAL A CA 1
ATOM 915 C C . VAL A 1 114 ? 9.345 -0.800 -4.855 1.00 92.75 114 VAL A C 1
ATOM 917 O O . VAL A 1 114 ? 8.970 -0.118 -3.907 1.00 92.75 114 VAL A O 1
ATOM 920 N N . PHE A 1 115 ? 9.754 -0.265 -5.995 1.00 93.88 115 PHE A N 1
ATOM 921 C CA . PHE A 1 115 ? 9.808 1.165 -6.258 1.00 93.88 115 PHE A CA 1
ATOM 922 C C . PHE A 1 115 ? 8.806 1.486 -7.360 1.00 93.88 115 PHE A C 1
ATOM 924 O O . PHE A 1 115 ? 9.015 1.134 -8.523 1.00 93.88 115 PHE A O 1
ATOM 931 N N . ILE A 1 116 ? 7.713 2.148 -6.985 1.00 94.94 116 ILE A N 1
ATOM 932 C CA . ILE A 1 116 ? 6.640 2.534 -7.901 1.00 94.94 116 ILE A CA 1
ATOM 933 C C . ILE A 1 116 ? 6.879 3.971 -8.360 1.00 94.94 116 ILE A C 1
ATOM 935 O O . ILE A 1 116 ? 6.812 4.933 -7.581 1.00 94.94 116 ILE A O 1
ATOM 939 N N . GLY A 1 117 ? 7.183 4.088 -9.644 1.00 95.00 117 GLY A N 1
ATOM 940 C CA . GLY A 1 117 ? 7.564 5.318 -10.303 1.00 95.00 117 GLY A CA 1
ATOM 941 C C . GLY A 1 117 ? 6.401 6.101 -10.886 1.00 95.00 117 GLY A C 1
ATOM 942 O O . GLY A 1 117 ? 5.261 6.038 -10.420 1.00 95.00 117 GLY A O 1
ATOM 943 N N . ASN A 1 118 ? 6.733 6.908 -11.889 1.00 94.69 118 ASN A N 1
ATOM 944 C CA . ASN A 1 118 ? 5.779 7.771 -12.568 1.00 94.69 118 ASN A CA 1
ATOM 945 C C . ASN A 1 118 ? 4.760 6.932 -13.351 1.00 94.69 118 ASN A C 1
ATOM 947 O O . ASN A 1 118 ? 5.011 5.774 -13.699 1.00 94.69 118 ASN A O 1
ATOM 951 N N . ARG A 1 119 ? 3.605 7.527 -13.659 1.00 93.38 119 ARG A N 1
ATOM 952 C CA . ARG A 1 119 ? 2.659 6.926 -14.605 1.00 93.38 119 ARG A CA 1
ATOM 953 C C . ARG A 1 119 ? 3.273 6.870 -16.001 1.00 93.38 119 ARG A C 1
ATOM 955 O O . ARG A 1 119 ? 3.987 7.786 -16.417 1.00 93.38 119 ARG A O 1
ATOM 962 N N . ALA A 1 120 ? 2.973 5.796 -16.713 1.00 90.56 120 ALA A N 1
ATOM 963 C CA . ALA A 1 120 ? 3.255 5.678 -18.128 1.00 90.56 120 ALA A CA 1
ATOM 964 C C . ALA A 1 120 ? 2.251 6.506 -18.949 1.00 90.56 120 ALA A C 1
ATOM 966 O O . ALA A 1 120 ? 1.282 7.068 -18.432 1.00 90.56 120 ALA A O 1
ATOM 967 N N . SER A 1 121 ? 2.490 6.596 -20.256 1.00 87.19 121 SER A N 1
ATOM 968 C CA . SER A 1 121 ? 1.687 7.407 -21.180 1.00 87.19 121 SER A CA 1
ATOM 969 C C . SER A 1 121 ? 0.239 6.932 -21.349 1.00 87.19 121 SER A C 1
ATOM 971 O O . SER A 1 121 ? -0.599 7.699 -21.820 1.00 87.19 121 SER A O 1
ATOM 973 N N . ASP A 1 122 ? -0.065 5.691 -20.974 1.00 87.19 122 ASP A N 1
ATOM 974 C CA . ASP A 1 122 ? -1.390 5.077 -21.076 1.00 87.19 122 ASP A CA 1
ATOM 975 C C . ASP A 1 122 ? -2.306 5.373 -19.875 1.00 87.19 122 ASP A C 1
ATOM 977 O O . ASP A 1 122 ? -3.446 4.913 -19.857 1.00 87.19 122 ASP A O 1
ATOM 981 N N . TRP A 1 123 ? -1.821 6.132 -18.882 1.00 82.44 123 TRP A N 1
ATOM 982 C CA . TRP A 1 123 ? -2.504 6.508 -17.632 1.00 82.44 123 TRP A CA 1
ATOM 983 C C . TRP A 1 123 ? -2.891 5.363 -16.691 1.00 82.44 123 TRP A C 1
ATOM 985 O O . TRP A 1 123 ? -3.188 5.632 -15.526 1.00 82.44 123 TRP A O 1
ATOM 995 N N . MET A 1 124 ? -2.883 4.122 -17.171 1.00 86.69 124 MET A N 1
ATOM 996 C CA . MET A 1 124 ? -3.278 2.916 -16.442 1.00 86.69 124 MET A CA 1
ATOM 997 C C . MET A 1 124 ? -2.084 2.085 -15.974 1.00 86.69 124 MET A C 1
ATOM 999 O O . MET A 1 124 ? -2.256 1.176 -15.156 1.00 86.69 124 MET A O 1
ATOM 1003 N N . SER A 1 125 ? -0.891 2.414 -16.467 1.00 91.19 125 SER A N 1
ATOM 1004 C CA . SER A 1 125 ? 0.353 1.769 -16.090 1.00 91.19 125 SER A CA 1
ATOM 1005 C C . SER A 1 125 ? 1.296 2.727 -15.369 1.00 91.19 125 SER A C 1
ATOM 1007 O O . SER A 1 125 ? 1.235 3.951 -15.520 1.00 91.19 125 SER A O 1
ATOM 1009 N N . SER A 1 126 ? 2.202 2.154 -14.590 1.00 93.88 126 SER A N 1
ATOM 1010 C CA . SER A 1 126 ? 3.291 2.853 -13.915 1.00 93.88 126 SER A CA 1
ATOM 1011 C C . SER A 1 126 ? 4.614 2.162 -14.203 1.00 93.88 126 SER A C 1
ATOM 1013 O O . SER A 1 126 ? 4.661 0.978 -14.536 1.00 93.88 126 SER A O 1
ATOM 1015 N N . TYR A 1 127 ? 5.703 2.912 -14.067 1.00 94.62 127 TYR A N 1
ATOM 1016 C CA . TYR A 1 127 ? 7.029 2.316 -14.044 1.00 94.62 127 TYR A CA 1
ATOM 1017 C C . TYR A 1 127 ? 7.278 1.655 -12.693 1.00 94.62 127 TYR A C 1
ATOM 1019 O O . TYR A 1 127 ? 6.913 2.201 -11.651 1.00 94.62 127 TYR A O 1
ATOM 1027 N N . LEU A 1 128 ? 7.917 0.494 -12.704 1.00 94.25 128 LEU A N 1
ATOM 1028 C CA . LEU A 1 128 ? 8.229 -0.261 -11.500 1.00 94.25 128 LEU A CA 1
ATOM 1029 C C . LEU A 1 128 ? 9.635 -0.833 -11.602 1.00 94.25 128 LEU A C 1
ATOM 1031 O O . LEU A 1 128 ? 10.044 -1.313 -12.654 1.00 94.25 128 LEU A O 1
ATOM 1035 N N . ARG A 1 129 ? 10.365 -0.827 -10.492 1.00 92.81 129 ARG A N 1
ATOM 1036 C CA . ARG A 1 129 ? 11.538 -1.690 -10.312 1.00 92.81 129 ARG A CA 1
ATOM 1037 C C . ARG A 1 129 ? 11.435 -2.383 -8.960 1.00 92.81 129 ARG A C 1
ATOM 1039 O O . ARG A 1 129 ? 10.732 -1.888 -8.077 1.00 92.81 129 ARG A O 1
ATOM 1046 N N . TYR A 1 130 ? 12.128 -3.496 -8.784 1.00 90.94 130 TYR A N 1
ATOM 1047 C CA . TYR A 1 130 ? 12.113 -4.213 -7.516 1.00 90.94 130 TYR A CA 1
ATOM 1048 C C . TYR A 1 130 ? 13.465 -4.844 -7.211 1.00 90.94 130 TYR A C 1
ATOM 1050 O O . TYR A 1 130 ? 14.144 -5.322 -8.113 1.00 90.94 130 TYR A O 1
ATOM 1058 N N . LEU A 1 131 ? 13.833 -4.882 -5.939 1.00 88.44 131 LEU A N 1
ATOM 1059 C CA . LEU A 1 131 ? 15.028 -5.553 -5.444 1.00 88.44 131 LEU A CA 1
ATOM 1060 C C . LEU A 1 131 ? 14.591 -6.712 -4.550 1.00 88.44 131 LEU A C 1
ATOM 1062 O O . LEU A 1 131 ? 13.625 -6.586 -3.801 1.00 88.44 131 LEU A O 1
ATOM 1066 N N . VAL A 1 132 ? 15.296 -7.836 -4.632 1.00 84.25 132 VAL A N 1
ATOM 1067 C CA . VAL A 1 132 ? 15.111 -8.965 -3.716 1.00 84.25 132 VAL A CA 1
ATOM 1068 C C . VAL A 1 132 ? 16.373 -9.055 -2.875 1.00 84.25 132 VAL A C 1
ATOM 1070 O O . VAL A 1 132 ? 17.449 -9.328 -3.405 1.00 84.25 132 VAL A O 1
ATOM 1073 N N . SER A 1 133 ? 16.259 -8.787 -1.580 1.00 71.44 133 SER A N 1
ATOM 1074 C CA . SER A 1 133 ? 17.346 -8.985 -0.627 1.00 71.44 133 SER A CA 1
ATOM 1075 C C . SER A 1 133 ? 17.643 -10.482 -0.491 1.00 71.44 133 SER A C 1
ATOM 1077 O O . SER A 1 133 ? 16.705 -11.272 -0.384 1.00 71.44 133 SER A O 1
ATOM 1079 N N . PRO A 1 134 ? 18.919 -10.911 -0.462 1.00 57.66 134 PRO A N 1
ATOM 1080 C CA . PRO A 1 134 ? 20.154 -10.117 -0.504 1.00 57.66 134 PRO A CA 1
ATOM 1081 C C . PRO A 1 134 ? 20.772 -9.962 -1.916 1.00 57.66 134 PRO A C 1
ATOM 1083 O O . PRO A 1 134 ? 21.932 -9.578 -2.030 1.00 57.66 134 PRO A O 1
ATOM 1086 N N . GLU A 1 135 ? 20.063 -10.319 -2.989 1.00 65.06 135 GLU A N 1
ATOM 1087 C CA . GLU A 1 135 ? 20.652 -10.635 -4.302 1.00 65.06 135 GLU A CA 1
ATOM 1088 C C . GLU A 1 135 ? 20.818 -9.460 -5.289 1.00 65.06 135 GLU A C 1
ATOM 1090 O O . GLU A 1 135 ? 21.444 -9.660 -6.330 1.00 65.06 135 GLU A O 1
ATOM 1095 N N . GLY A 1 136 ? 20.298 -8.251 -5.038 1.00 61.34 136 GLY A N 1
ATOM 1096 C CA . GLY A 1 136 ? 20.219 -7.234 -6.102 1.00 61.34 136 GLY A CA 1
ATOM 1097 C C . GLY A 1 136 ? 20.610 -5.807 -5.732 1.00 61.34 136 GLY A C 1
ATOM 1098 O O . GLY A 1 136 ? 19.836 -5.120 -5.076 1.00 61.34 136 GLY A O 1
ATOM 1099 N N . ASP A 1 137 ? 21.727 -5.329 -6.292 1.00 62.50 137 ASP A N 1
ATOM 1100 C CA . ASP A 1 137 ? 22.082 -3.898 -6.361 1.00 62.50 137 ASP A CA 1
ATOM 1101 C C . ASP A 1 137 ? 21.353 -3.169 -7.513 1.00 62.50 137 ASP A C 1
ATOM 1103 O O . ASP A 1 137 ? 21.152 -1.956 -7.464 1.00 62.50 137 ASP A O 1
ATOM 1107 N N . SER A 1 138 ? 20.900 -3.905 -8.540 1.00 68.06 138 SER A N 1
ATOM 1108 C CA . SER A 1 138 ? 20.278 -3.338 -9.742 1.00 68.06 138 SER A CA 1
ATOM 1109 C C . SER A 1 138 ? 19.157 -4.209 -10.293 1.00 68.06 138 SER A C 1
ATOM 1111 O O . SER A 1 138 ? 19.289 -5.430 -10.375 1.00 68.06 138 SER A O 1
ATOM 1113 N N . SER A 1 139 ? 18.063 -3.580 -10.721 1.00 83.12 139 SER A N 1
ATOM 1114 C CA . SER A 1 139 ? 16.900 -4.265 -11.280 1.00 83.12 139 SER A CA 1
ATOM 1115 C C . SER A 1 139 ? 16.356 -3.519 -12.490 1.00 83.12 139 SER A C 1
ATOM 1117 O O . SER A 1 139 ? 16.211 -2.296 -12.419 1.00 83.12 139 SER A O 1
ATOM 1119 N N . PRO A 1 140 ? 15.967 -4.222 -13.561 1.00 90.50 140 PRO A N 1
ATOM 1120 C CA . PRO A 1 140 ? 15.331 -3.588 -14.704 1.00 90.50 140 PRO A CA 1
ATOM 1121 C C . PRO A 1 140 ? 14.074 -2.803 -14.304 1.00 90.50 140 PRO A C 1
ATOM 1123 O O . PRO A 1 140 ? 13.394 -3.107 -13.322 1.00 90.50 140 PRO A O 1
ATOM 1126 N N . VAL A 1 141 ? 13.779 -1.778 -15.095 1.00 93.12 141 VAL A N 1
ATOM 1127 C CA . VAL A 1 141 ? 12.548 -0.999 -15.028 1.00 93.12 141 VAL A CA 1
ATOM 1128 C C . VAL A 1 141 ? 11.518 -1.659 -15.925 1.00 93.12 141 VAL A C 1
ATOM 1130 O O . VAL A 1 141 ? 11.746 -1.835 -17.125 1.00 93.12 141 VAL A O 1
ATOM 1133 N N . TYR A 1 142 ? 10.377 -1.970 -15.338 1.00 93.12 142 TYR A N 1
ATOM 1134 C CA . TYR A 1 142 ? 9.212 -2.537 -15.990 1.00 93.12 142 TYR A CA 1
ATOM 1135 C C . TYR A 1 142 ? 8.142 -1.465 -16.175 1.00 93.12 142 TYR A C 1
ATOM 1137 O O . TYR A 1 142 ? 8.075 -0.506 -15.402 1.00 93.12 142 TYR A O 1
ATOM 1145 N N . ILE A 1 143 ? 7.282 -1.647 -17.171 1.00 92.75 143 ILE A N 1
ATOM 1146 C CA . ILE A 1 143 ? 5.967 -1.007 -17.213 1.00 92.75 143 ILE A CA 1
ATOM 1147 C C . ILE A 1 143 ? 4.932 -2.025 -16.737 1.00 92.75 143 ILE A C 1
ATOM 1149 O O . ILE A 1 143 ? 4.923 -3.167 -17.188 1.00 92.75 143 ILE A O 1
ATOM 1153 N N . VAL A 1 144 ? 4.096 -1.626 -15.785 1.00 91.12 144 VAL A N 1
ATOM 1154 C CA . VAL A 1 144 ? 3.138 -2.520 -15.129 1.00 91.12 144 VAL A CA 1
ATOM 1155 C C . VAL A 1 144 ? 1.781 -1.841 -15.026 1.00 91.12 144 VAL A C 1
ATOM 1157 O O . VAL A 1 144 ? 1.692 -0.673 -14.651 1.00 91.12 144 VAL A O 1
ATOM 1160 N N . SER A 1 145 ? 0.715 -2.562 -15.361 1.00 89.38 145 SER A N 1
ATOM 1161 C CA . SER A 1 145 ? -0.655 -2.051 -15.267 1.00 89.38 145 SER A CA 1
ATOM 1162 C C . SER A 1 145 ? -1.281 -2.355 -13.906 1.00 89.38 145 SER A C 1
ATOM 1164 O O . SER A 1 145 ? -0.969 -3.364 -13.278 1.00 89.38 145 SER A O 1
ATOM 1166 N N . GLY A 1 146 ? -2.205 -1.500 -13.460 1.00 84.50 146 GLY A N 1
ATOM 1167 C CA . GLY A 1 146 ? -3.038 -1.762 -12.275 1.00 84.50 146 GLY A CA 1
ATOM 1168 C C . GLY A 1 146 ? -2.385 -1.462 -10.922 1.00 84.50 146 GLY A C 1
ATOM 1169 O O . GLY A 1 146 ? -3.078 -1.462 -9.906 1.00 84.50 146 GLY A O 1
ATOM 1170 N N . ILE A 1 147 ? -1.094 -1.131 -10.903 1.00 88.44 147 ILE A N 1
ATOM 1171 C CA . ILE A 1 147 ? -0.407 -0.612 -9.723 1.00 88.44 147 ILE A CA 1
ATOM 1172 C C . ILE A 1 147 ? -0.050 0.857 -9.942 1.00 88.44 147 ILE A C 1
ATOM 1174 O O . ILE A 1 147 ? 0.595 1.212 -10.924 1.00 88.44 147 ILE A O 1
ATOM 1178 N N . MET A 1 148 ? -0.493 1.722 -9.033 1.00 89.12 148 MET A N 1
ATOM 1179 C CA . MET A 1 148 ? -0.256 3.162 -9.105 1.00 89.12 148 MET A CA 1
ATOM 1180 C C . MET A 1 148 ? 0.346 3.665 -7.804 1.00 89.12 148 MET A C 1
ATOM 1182 O O . MET A 1 148 ? 0.029 3.170 -6.722 1.00 89.12 148 MET A O 1
ATOM 1186 N N . ARG A 1 149 ? 1.179 4.704 -7.899 1.00 89.38 149 ARG A N 1
ATOM 1187 C CA . ARG A 1 149 ? 1.813 5.335 -6.736 1.00 89.38 149 ARG A CA 1
ATOM 1188 C C . ARG A 1 149 ? 0.783 5.806 -5.703 1.00 89.38 149 ARG A C 1
ATOM 1190 O O . ARG A 1 149 ? 1.015 5.695 -4.501 1.00 89.38 149 ARG A O 1
ATOM 1197 N N . GLU A 1 150 ? -0.357 6.313 -6.169 1.00 87.44 150 GLU A N 1
ATOM 1198 C CA . GLU A 1 150 ? -1.424 6.861 -5.325 1.00 87.44 150 GLU A CA 1
ATOM 1199 C C . GLU A 1 150 ? -2.204 5.788 -4.552 1.00 87.44 150 GLU A C 1
ATOM 1201 O O . GLU A 1 150 ? -2.815 6.098 -3.531 1.00 87.44 15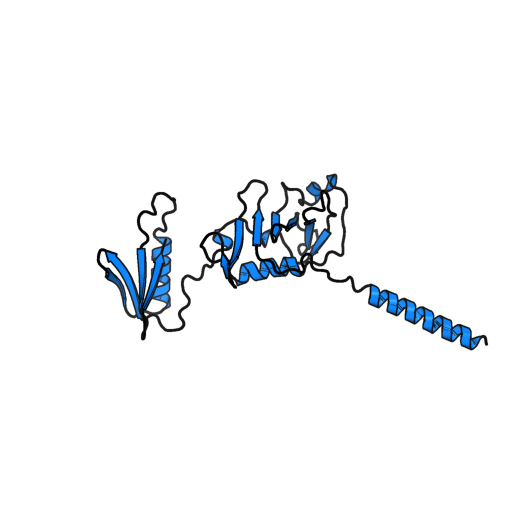0 GLU A O 1
ATOM 1206 N N . SER A 1 151 ? -2.148 4.525 -4.984 1.00 89.44 151 SER A N 1
ATOM 1207 C CA . SER A 1 151 ? -2.735 3.394 -4.252 1.00 89.44 151 SER A CA 1
ATOM 1208 C C . SER A 1 151 ? -2.014 3.112 -2.929 1.00 89.44 151 SER A C 1
ATOM 1210 O O . SER A 1 151 ? -2.539 2.383 -2.091 1.00 89.44 151 SER A O 1
ATOM 1212 N N . PHE A 1 152 ? -0.838 3.713 -2.730 1.00 93.75 152 PHE A N 1
ATOM 1213 C CA . PHE A 1 152 ? -0.002 3.552 -1.547 1.00 93.75 152 PHE A CA 1
ATOM 1214 C C . PHE A 1 152 ? 0.270 4.916 -0.896 1.00 93.75 152 PHE A C 1
ATOM 1216 O O . PHE A 1 152 ? 1.372 5.467 -1.020 1.00 93.75 152 PHE A O 1
ATOM 1223 N N . PRO A 1 153 ? -0.733 5.519 -0.235 1.00 91.56 153 PRO A N 1
ATOM 1224 C CA . PRO A 1 153 ? -0.519 6.733 0.538 1.00 91.56 153 PRO A CA 1
ATOM 1225 C C . PRO A 1 153 ? 0.447 6.478 1.701 1.00 91.56 153 PRO A C 1
ATOM 1227 O O . PRO A 1 153 ? 0.524 5.374 2.231 1.00 91.56 153 PRO A O 1
ATOM 1230 N N . VAL A 1 154 ? 1.176 7.512 2.117 1.00 89.50 154 VAL A N 1
ATOM 1231 C CA . VAL A 1 154 ? 2.085 7.453 3.283 1.00 89.50 154 VAL A CA 1
ATOM 1232 C C . VAL A 1 154 ? 1.452 7.968 4.570 1.00 89.50 154 VAL A C 1
ATOM 1234 O O . VAL A 1 154 ? 2.025 7.816 5.640 1.00 89.50 154 VAL A O 1
ATOM 1237 N N . SER A 1 155 ? 0.271 8.578 4.481 1.00 88.94 155 SER A N 1
ATOM 1238 C CA . SER A 1 155 ? -0.442 9.072 5.653 1.00 88.94 155 SER A CA 1
ATOM 1239 C C . SER A 1 155 ? -1.042 7.911 6.436 1.00 88.94 155 SER A C 1
ATOM 1241 O O . SER A 1 155 ? -1.800 7.117 5.881 1.00 88.94 155 SER A O 1
ATOM 1243 N N . LEU A 1 156 ? -0.769 7.856 7.741 1.00 85.44 156 LEU A N 1
ATOM 1244 C CA . LEU A 1 156 ? -1.393 6.911 8.671 1.00 85.44 156 LEU A CA 1
ATOM 1245 C C . LEU A 1 156 ? -2.925 6.907 8.532 1.00 85.44 156 LEU A C 1
ATOM 1247 O O . LEU A 1 156 ? -3.536 5.854 8.374 1.00 85.44 156 LEU A O 1
ATOM 1251 N N . ASN A 1 157 ? -3.541 8.092 8.517 1.00 85.12 157 ASN A N 1
ATOM 1252 C CA . ASN A 1 157 ? -4.999 8.264 8.491 1.00 85.12 157 ASN A CA 1
ATOM 1253 C C . ASN A 1 157 ? -5.667 7.740 7.215 1.00 85.12 157 ASN A C 1
ATOM 1255 O O . ASN A 1 157 ? -6.883 7.535 7.192 1.00 85.12 157 ASN A O 1
ATOM 1259 N N . ASP A 1 158 ? -4.896 7.537 6.148 1.00 88.44 158 ASP A N 1
ATOM 1260 C CA . ASP A 1 158 ? -5.419 6.933 4.932 1.00 88.44 158 ASP A CA 1
ATOM 1261 C C . ASP A 1 158 ? -5.608 5.423 5.079 1.00 88.44 158 ASP A C 1
ATOM 1263 O O . ASP A 1 158 ? -6.401 4.857 4.330 1.00 88.44 158 ASP A O 1
ATOM 1267 N N . TRP A 1 159 ? -4.905 4.777 6.007 1.00 90.38 159 TRP A N 1
ATOM 1268 C CA . TRP A 1 159 ? -4.921 3.325 6.180 1.00 90.38 159 TRP A CA 1
ATOM 1269 C C . TRP A 1 159 ? -5.794 2.847 7.321 1.00 90.38 159 TRP A C 1
ATOM 1271 O O . TRP A 1 159 ? -6.248 1.712 7.279 1.00 90.38 159 TRP A O 1
ATOM 1281 N N . LEU A 1 160 ? -6.006 3.673 8.340 1.00 85.94 160 LEU A N 1
ATOM 1282 C CA . LEU A 1 160 ? -6.763 3.254 9.511 1.00 85.94 160 LEU A CA 1
ATOM 1283 C C . LEU A 1 160 ? -8.217 2.936 9.163 1.00 85.94 160 LEU A C 1
ATOM 1285 O O . LEU A 1 160 ? -8.836 3.637 8.359 1.00 85.94 160 LEU A O 1
ATOM 1289 N N . GLU A 1 161 ? -8.748 1.906 9.819 1.00 83.75 161 GLU A N 1
ATOM 1290 C CA . GLU A 1 161 ? -10.176 1.609 9.797 1.00 83.75 161 GLU A CA 1
ATOM 1291 C C . GLU A 1 161 ? -10.944 2.835 10.310 1.00 83.75 161 GLU A C 1
ATOM 1293 O O . GLU A 1 161 ? -10.671 3.367 11.392 1.00 83.75 161 GLU A O 1
ATOM 1298 N N . LYS A 1 162 ? -11.868 3.338 9.486 1.00 74.94 162 LYS A N 1
ATOM 1299 C CA . LYS A 1 162 ? -12.658 4.535 9.809 1.00 74.94 162 LYS A CA 1
ATOM 1300 C C . LYS A 1 162 ? -14.023 4.170 10.369 1.00 74.94 162 LYS A C 1
ATOM 1302 O O . LYS A 1 162 ? -14.671 5.049 10.943 1.00 74.94 162 LYS A O 1
ATOM 1307 N N . GLN A 1 163 ? -14.450 2.915 10.215 1.00 62.81 163 GLN A N 1
ATOM 1308 C CA . GLN A 1 163 ? -15.656 2.411 10.852 1.00 62.81 163 GLN A CA 1
ATOM 1309 C C . GLN A 1 163 ? -15.437 2.365 12.358 1.00 62.81 163 GLN A C 1
ATOM 1311 O O . GLN A 1 163 ? -14.610 1.618 12.869 1.00 62.81 163 GLN A O 1
ATOM 1316 N N . VAL A 1 164 ? -16.160 3.239 13.055 1.00 53.94 164 VAL A N 1
ATOM 1317 C CA . VAL A 1 164 ? -15.990 3.434 14.494 1.00 53.94 164 VAL A CA 1
ATOM 1318 C C . VAL A 1 164 ? -16.602 2.260 15.254 1.00 53.94 164 VAL A C 1
ATOM 1320 O O . VAL A 1 164 ? -16.005 1.791 16.212 1.00 53.94 164 VAL A O 1
ATOM 1323 N N . PHE A 1 165 ? -17.741 1.738 14.786 1.00 55.44 165 PHE A N 1
ATOM 1324 C CA . PHE A 1 165 ? -18.381 0.565 15.366 1.00 55.44 165 PHE A CA 1
ATOM 1325 C C . PHE A 1 165 ? -19.228 -0.191 14.338 1.00 55.44 165 PHE A C 1
ATOM 1327 O O . PHE A 1 165 ? -19.888 0.420 13.497 1.00 55.44 165 PHE A O 1
ATOM 1334 N N . ILE A 1 166 ? -19.243 -1.520 14.444 1.00 52.50 166 ILE A N 1
ATOM 1335 C CA . ILE A 1 166 ? -20.190 -2.392 13.744 1.00 52.50 166 ILE A CA 1
ATOM 1336 C C . ILE A 1 166 ? -20.967 -3.138 14.820 1.00 52.50 166 ILE A C 1
ATOM 1338 O O . ILE A 1 166 ? -20.397 -3.958 15.537 1.00 52.50 166 ILE A O 1
ATOM 1342 N N . PHE A 1 167 ? -22.264 -2.867 14.927 1.00 58.84 167 PHE A N 1
ATOM 1343 C CA . PHE A 1 167 ? -23.122 -3.565 15.875 1.00 58.84 167 PHE A CA 1
ATOM 1344 C C . PHE A 1 167 ? -23.941 -4.625 15.157 1.00 58.84 167 PHE A C 1
ATOM 1346 O O . PHE A 1 167 ? -24.581 -4.360 14.141 1.00 58.84 167 PHE A O 1
ATOM 1353 N N . SER A 1 168 ? -23.914 -5.843 15.692 1.00 51.25 168 SER A N 1
ATOM 1354 C CA . SER A 1 168 ? -24.759 -6.940 15.210 1.00 51.25 168 SER A CA 1
ATOM 1355 C C . SER A 1 168 ? -26.200 -6.846 15.730 1.00 51.25 168 SER A C 1
ATOM 1357 O O . SER A 1 168 ? -27.087 -7.522 15.211 1.00 51.25 168 SER A O 1
ATOM 1359 N N . GLN A 1 169 ? -26.430 -5.987 16.727 1.00 59.59 169 GLN A N 1
ATOM 1360 C CA . GLN A 1 169 ? -27.712 -5.714 17.365 1.00 59.59 169 GLN A CA 1
ATOM 1361 C C . GLN A 1 169 ? -27.922 -4.197 17.517 1.00 59.59 169 GLN A C 1
ATOM 1363 O O . GLN A 1 169 ? -26.943 -3.445 17.496 1.00 59.59 169 GLN A O 1
ATOM 1368 N N . PRO A 1 170 ? -29.171 -3.722 17.666 1.00 65.62 170 PRO A N 1
ATOM 1369 C CA . PRO A 1 170 ? -29.443 -2.317 17.947 1.00 65.62 170 PRO A CA 1
ATOM 1370 C C . PRO A 1 170 ? -28.758 -1.880 19.246 1.00 65.62 170 PRO A C 1
ATOM 1372 O O . PRO A 1 170 ? -28.924 -2.508 20.290 1.00 65.62 170 PRO A O 1
ATOM 1375 N N . LEU A 1 171 ? -27.988 -0.798 19.175 1.00 68.44 171 LEU A N 1
ATOM 1376 C CA . LEU A 1 171 ? -27.424 -0.159 20.357 1.00 68.44 171 LEU A CA 1
ATOM 1377 C C . LEU A 1 171 ? -28.545 0.578 21.101 1.00 68.44 171 LEU A C 1
ATOM 1379 O O . LEU A 1 171 ? -29.251 1.381 20.493 1.00 68.44 171 LEU A O 1
ATOM 1383 N N . LEU A 1 172 ? -28.707 0.307 22.397 1.00 72.19 172 LEU A N 1
ATOM 1384 C CA . LEU A 1 172 ? -29.781 0.880 23.213 1.00 72.19 172 LEU A CA 1
ATOM 1385 C C . LEU A 1 172 ? -29.346 2.156 23.934 1.00 72.19 172 LEU A C 1
ATOM 1387 O O . LEU A 1 172 ? -30.126 3.106 24.027 1.00 72.19 172 LEU A O 1
ATOM 1391 N N . LYS A 1 173 ? -28.117 2.175 24.469 1.00 75.75 173 LYS A N 1
ATOM 1392 C CA . LYS A 1 173 ? -27.567 3.333 25.190 1.00 75.75 173 LYS A CA 1
ATOM 1393 C C . LYS A 1 173 ? -26.073 3.496 24.966 1.00 75.75 173 LYS A C 1
ATOM 1395 O O . LYS A 1 173 ? -25.351 2.527 24.720 1.00 75.75 173 LYS A O 1
ATOM 1400 N N . LEU A 1 174 ? -25.627 4.735 25.137 1.00 73.62 174 LEU A N 1
ATOM 1401 C CA . LEU A 1 174 ? -24.222 5.117 25.161 1.00 73.62 174 LEU A CA 1
ATOM 1402 C C . LEU A 1 174 ? -23.886 5.718 26.527 1.00 73.62 174 LEU A C 1
ATOM 1404 O O . LEU A 1 174 ? -24.509 6.703 26.923 1.00 73.62 174 LEU A O 1
ATOM 1408 N N . GLY A 1 175 ? -22.909 5.149 27.232 1.00 74.94 175 GLY A N 1
ATOM 1409 C CA . GLY A 1 175 ? -22.419 5.677 28.505 1.00 74.94 175 GLY A CA 1
ATOM 1410 C C . GLY A 1 175 ? -20.925 5.972 28.467 1.00 74.94 175 GLY A C 1
ATOM 1411 O O . GLY A 1 175 ? -20.145 5.199 27.909 1.00 74.94 175 GLY A O 1
ATOM 1412 N N . LEU A 1 176 ? -20.530 7.081 29.082 1.00 72.19 176 LEU A N 1
ATOM 1413 C CA . LEU A 1 176 ? -19.140 7.398 29.384 1.00 72.19 176 LEU A CA 1
ATOM 1414 C C . LEU A 1 176 ? -18.855 7.006 30.831 1.00 72.19 176 LEU A C 1
ATOM 1416 O O . LEU A 1 176 ? -19.569 7.439 31.734 1.00 72.19 176 LEU A O 1
ATOM 1420 N N . GLU A 1 177 ? -17.843 6.175 31.052 1.00 67.62 177 GLU A N 1
ATOM 1421 C CA . GLU A 1 177 ? -17.402 5.840 32.402 1.00 67.62 177 GLU A CA 1
ATOM 1422 C C . GLU A 1 177 ? -16.602 7.002 32.997 1.00 67.62 177 GLU A C 1
ATOM 1424 O O . GLU A 1 177 ? -15.621 7.475 32.421 1.00 67.62 177 GLU A O 1
ATOM 1429 N N . MET A 1 178 ? -17.060 7.448 34.157 1.00 70.06 178 MET A N 1
ATOM 1430 C CA . MET A 1 178 ? -16.447 8.451 35.013 1.00 70.06 178 MET A CA 1
ATOM 1431 C C . MET A 1 178 ? -15.626 7.757 36.111 1.00 70.06 178 MET A C 1
ATOM 1433 O O . MET A 1 178 ? -15.646 6.531 36.247 1.00 70.06 178 MET A O 1
ATOM 1437 N N . GLU A 1 179 ? -14.927 8.540 36.936 1.00 66.00 179 GLU A N 1
ATOM 1438 C CA . GLU A 1 179 ? -14.285 8.019 38.148 1.00 66.00 179 GLU A CA 1
ATOM 1439 C C . GLU A 1 179 ? -15.299 7.228 39.013 1.00 66.00 179 GLU A C 1
ATOM 1441 O O . GLU A 1 179 ? -16.479 7.575 39.093 1.00 66.00 179 GLU A O 1
ATOM 1446 N N . ASP A 1 180 ? -14.838 6.141 39.643 1.00 66.81 180 ASP A N 1
ATOM 1447 C CA . ASP A 1 180 ? -15.622 5.249 40.518 1.00 66.81 180 ASP A CA 1
ATOM 1448 C C . ASP A 1 180 ? -16.736 4.402 39.851 1.00 66.81 180 ASP A C 1
ATOM 1450 O O . ASP A 1 180 ? -17.762 4.118 40.478 1.00 66.81 180 ASP A O 1
ATOM 1454 N N . ASN A 1 181 ? -16.542 3.936 38.606 1.00 62.03 181 ASN A N 1
ATOM 1455 C CA . ASN A 1 181 ? -17.493 3.072 37.872 1.00 62.03 181 ASN A CA 1
ATOM 1456 C C . ASN A 1 181 ? -18.903 3.689 37.725 1.00 62.03 181 ASN A C 1
ATOM 1458 O O . ASN A 1 181 ? -19.907 2.977 37.603 1.00 62.03 181 ASN A O 1
ATOM 1462 N N . GLN A 1 182 ? -19.009 5.018 37.771 1.00 66.19 182 GLN A N 1
ATOM 1463 C CA . GLN A 1 182 ? -20.253 5.716 37.463 1.00 66.19 182 GLN A CA 1
ATOM 1464 C C . GLN A 1 182 ? -20.313 6.024 35.972 1.00 66.19 182 GLN A C 1
ATOM 1466 O O . GLN A 1 182 ? -19.306 6.373 35.372 1.00 66.19 182 GLN A O 1
ATOM 1471 N N . TYR A 1 183 ? -21.497 5.918 35.372 1.00 65.81 183 TYR A N 1
ATOM 1472 C CA . TYR A 1 183 ? -21.683 6.213 33.954 1.00 65.81 183 TYR A CA 1
ATOM 1473 C C . TYR A 1 183 ? -22.476 7.504 33.777 1.00 65.81 183 TYR A C 1
ATOM 1475 O O . TYR A 1 183 ? -23.577 7.635 34.317 1.00 65.81 183 TYR A O 1
ATOM 1483 N N . GLU A 1 184 ? -21.956 8.425 32.971 1.00 74.06 184 GLU A N 1
ATOM 1484 C CA . GLU A 1 184 ? -22.763 9.488 32.378 1.00 74.06 184 GLU A CA 1
ATOM 1485 C C . GLU A 1 184 ? -23.409 8.936 31.103 1.00 74.06 184 GLU A C 1
ATOM 1487 O O . GLU A 1 184 ? -22.724 8.607 30.133 1.00 74.06 184 GLU A O 1
ATOM 1492 N N . ILE A 1 185 ? -24.735 8.780 31.112 1.00 73.88 185 ILE A N 1
ATOM 1493 C CA . ILE A 1 185 ? -25.472 8.336 29.927 1.00 73.88 185 ILE A CA 1
ATOM 1494 C C . ILE A 1 185 ? -25.560 9.506 28.951 1.00 73.88 185 ILE A C 1
ATOM 1496 O O . ILE A 1 185 ? -26.236 10.499 29.209 1.00 73.88 185 ILE A O 1
ATOM 1500 N N . LEU A 1 186 ? -24.870 9.365 27.824 1.00 67.81 186 LEU A N 1
ATOM 1501 C CA . LEU A 1 186 ? -24.792 10.381 26.778 1.00 67.81 186 LEU A CA 1
ATOM 1502 C C . LEU A 1 186 ? -26.020 10.345 25.861 1.00 67.81 186 LEU A C 1
ATOM 1504 O O . LEU A 1 186 ? -26.414 11.370 25.309 1.00 67.81 186 LEU A O 1
ATOM 1508 N N . SER A 1 187 ? -26.639 9.171 25.709 1.00 68.56 187 SER A N 1
ATOM 1509 C CA . SER A 1 187 ? -27.833 8.983 24.885 1.00 68.56 187 SER A CA 1
ATOM 1510 C C . SER A 1 187 ? -28.655 7.781 25.349 1.00 68.56 187 SER A C 1
ATOM 1512 O O . SER A 1 187 ? -28.103 6.727 25.677 1.00 68.56 187 SER A O 1
ATOM 1514 N N . GLU A 1 188 ? -29.979 7.949 25.340 1.00 66.38 188 GLU A N 1
ATOM 1515 C CA . GLU A 1 188 ? -30.979 6.896 25.534 1.00 66.38 188 GLU A CA 1
ATOM 1516 C C . GLU A 1 188 ? -31.875 6.827 24.293 1.00 66.38 188 GLU A C 1
ATOM 1518 O O . GLU A 1 188 ? -32.314 7.877 23.833 1.00 66.38 188 GLU A O 1
ATOM 1523 N N . GLU A 1 189 ? -32.113 5.618 23.762 1.00 63.34 189 GLU A N 1
ATOM 1524 C CA . GLU A 1 189 ? -33.076 5.296 22.687 1.00 63.34 189 GLU A CA 1
ATOM 1525 C C . GLU A 1 189 ? -33.365 6.431 21.680 1.00 63.34 189 GLU A C 1
ATOM 1527 O O . GLU A 1 189 ? -34.484 6.930 21.566 1.00 63.34 189 GLU A O 1
ATOM 1532 N N . GLU A 1 190 ? -32.364 6.795 20.881 1.00 56.94 190 GLU A N 1
ATOM 1533 C CA . GLU A 1 190 ?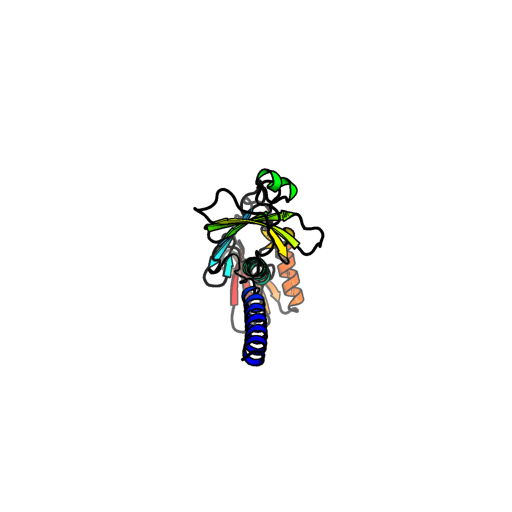 -32.581 7.463 19.596 1.00 56.94 190 GLU A CA 1
ATOM 1534 C C . GLU A 1 190 ? -31.925 6.649 18.480 1.00 56.94 190 GLU A C 1
ATOM 1536 O O . GLU A 1 190 ? -31.172 5.704 18.728 1.00 56.94 190 GLU A O 1
ATOM 1541 N N . SER A 1 191 ? -32.302 6.944 17.237 1.00 65.31 191 SER A N 1
ATOM 1542 C CA . SER A 1 191 ? -31.936 6.138 16.077 1.00 65.31 191 SER A CA 1
ATOM 1543 C C . SER A 1 191 ? -30.421 5.898 16.004 1.00 65.31 191 SER A C 1
ATOM 1545 O O . SER A 1 191 ? -29.624 6.730 16.432 1.00 65.31 191 SER A O 1
ATOM 1547 N N . PHE A 1 192 ? -30.001 4.769 15.424 1.00 63.09 192 PHE A N 1
ATOM 1548 C CA . PHE A 1 192 ? -28.578 4.437 15.252 1.00 63.09 192 PHE A CA 1
ATOM 1549 C C . PHE A 1 192 ? -27.759 5.593 14.644 1.00 63.09 192 PHE A C 1
ATOM 1551 O O . PHE A 1 192 ? -26.607 5.802 15.017 1.00 63.09 192 PHE A O 1
ATOM 1558 N N . GLU A 1 193 ? -28.375 6.380 13.760 1.00 66.88 193 GLU A N 1
ATOM 1559 C CA . GLU A 1 193 ? -27.772 7.565 13.146 1.00 66.88 193 GLU A CA 1
ATOM 1560 C C . GLU A 1 193 ? -27.470 8.683 14.153 1.00 66.88 193 GLU A C 1
ATOM 1562 O O . GLU A 1 193 ? -26.426 9.329 14.062 1.00 66.88 193 GLU A O 1
ATOM 1567 N N . ASP A 1 194 ? -28.335 8.895 15.144 1.00 68.81 194 ASP A N 1
ATOM 1568 C CA . ASP A 1 194 ? -28.131 9.910 16.179 1.00 68.81 194 ASP A CA 1
ATOM 1569 C C . ASP A 1 194 ? -26.987 9.501 17.111 1.00 68.81 194 ASP A C 1
ATOM 1571 O O . ASP A 1 194 ? -26.114 10.319 17.422 1.00 68.81 194 ASP A O 1
ATOM 1575 N N . ILE A 1 195 ? -26.914 8.214 17.470 1.00 68.81 195 ILE A N 1
ATOM 1576 C CA . ILE A 1 195 ? -25.805 7.681 18.271 1.00 68.81 195 ILE A CA 1
ATOM 1577 C C . ILE A 1 195 ? -24.486 7.754 17.487 1.00 68.81 195 ILE A C 1
ATOM 1579 O O . ILE A 1 195 ? -23.471 8.204 18.022 1.00 68.81 195 ILE A O 1
ATOM 1583 N N . LEU A 1 196 ? -24.485 7.402 16.196 1.00 67.06 196 LEU A N 1
ATOM 1584 C CA . LEU A 1 196 ? -23.309 7.555 15.333 1.00 67.06 196 LEU A CA 1
ATOM 1585 C C . LEU A 1 196 ? -22.863 9.014 15.202 1.00 67.06 196 LEU A C 1
ATOM 1587 O O . LEU A 1 196 ? -21.659 9.293 15.239 1.00 67.06 196 LEU A O 1
ATOM 1591 N N . GLN A 1 197 ? -23.796 9.958 15.065 1.00 68.06 197 GLN A N 1
ATOM 1592 C CA . GLN A 1 197 ? -23.464 11.381 15.037 1.00 68.06 197 GLN A CA 1
ATOM 1593 C C . GLN A 1 197 ? -22.846 11.841 16.354 1.00 68.06 197 GLN A C 1
ATOM 1595 O O . GLN A 1 197 ? -21.879 12.602 16.325 1.00 68.06 197 GLN A O 1
ATOM 1600 N N . GLN A 1 198 ? -23.353 11.379 17.497 1.00 66.88 198 GLN A N 1
ATOM 1601 C CA . GLN A 1 198 ? -22.778 11.702 18.802 1.00 66.88 198 GLN A CA 1
ATOM 1602 C C . GLN A 1 198 ? -21.367 11.130 18.960 1.00 66.88 198 GLN A C 1
ATOM 1604 O O . GLN A 1 198 ? -20.454 11.873 19.311 1.00 66.88 198 GLN A O 1
ATOM 1609 N N . LEU A 1 199 ? -21.147 9.869 18.586 1.00 67.38 199 LEU A N 1
ATOM 1610 C CA . LEU A 1 199 ? -19.817 9.247 18.575 1.00 67.38 199 LEU A CA 1
ATOM 1611 C C . LEU A 1 199 ? -18.845 9.987 17.644 1.00 67.38 199 LE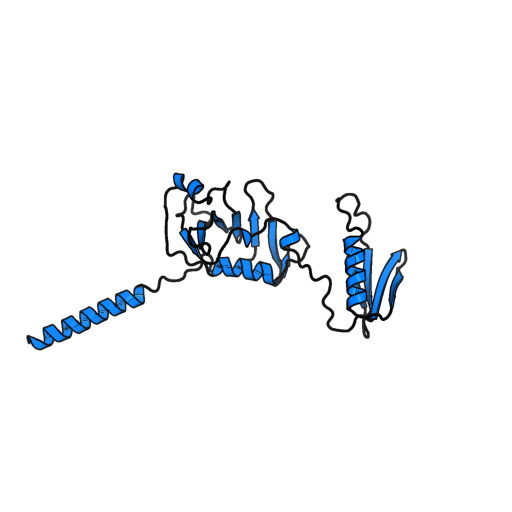U A C 1
ATOM 1613 O O . LEU A 1 199 ? -17.685 10.221 17.987 1.00 67.38 199 LEU A O 1
ATOM 1617 N N . THR A 1 200 ? -19.332 10.423 16.482 1.00 64.19 200 THR A N 1
ATOM 1618 C CA . THR A 1 200 ? -18.548 11.223 15.532 1.00 64.19 200 THR A CA 1
ATOM 1619 C C . THR A 1 200 ? -18.229 12.609 16.093 1.00 64.19 200 THR A C 1
ATOM 1621 O O . THR A 1 200 ? -17.124 13.106 15.888 1.00 64.19 200 THR A O 1
ATOM 1624 N N . ARG A 1 201 ? -19.161 13.235 16.824 1.00 62.12 201 ARG A N 1
ATOM 1625 C CA . ARG A 1 201 ? -18.937 14.520 17.503 1.00 62.12 201 ARG A CA 1
ATOM 1626 C C . ARG A 1 201 ? -17.919 14.390 18.624 1.00 62.12 201 ARG A C 1
ATOM 1628 O O . ARG A 1 201 ? -17.016 15.210 18.646 1.00 62.12 201 ARG A O 1
ATOM 1635 N N . ILE A 1 202 ? -18.008 13.353 19.459 1.00 62.16 202 ILE A N 1
ATOM 1636 C CA . ILE A 1 202 ? -17.022 13.052 20.512 1.00 62.16 202 ILE A CA 1
ATOM 1637 C C . ILE A 1 202 ? -15.625 12.905 19.893 1.00 62.16 202 ILE A C 1
ATOM 1639 O O . ILE A 1 202 ? -14.663 13.499 20.370 1.00 62.16 202 ILE A O 1
ATOM 1643 N N . LYS A 1 203 ? -15.530 12.214 18.750 1.00 56.88 203 LYS A N 1
ATOM 1644 C CA . LYS A 1 203 ? -14.294 12.113 17.963 1.00 56.88 203 LYS A CA 1
ATOM 1645 C C . LYS A 1 203 ? -13.818 13.457 17.392 1.00 56.88 203 LYS A C 1
ATOM 1647 O O . LYS A 1 203 ? -12.620 13.712 17.352 1.00 56.88 203 LYS A O 1
ATOM 1652 N N . ALA A 1 204 ? -14.725 14.313 16.928 1.00 50.41 204 ALA A N 1
ATOM 1653 C CA . ALA A 1 204 ? -14.383 15.596 16.311 1.00 50.41 204 ALA A CA 1
ATOM 1654 C C . ALA A 1 204 ? -14.077 16.714 17.326 1.00 50.41 204 ALA A C 1
ATOM 1656 O O . ALA A 1 204 ? -13.353 17.648 16.990 1.00 50.41 204 ALA A O 1
ATOM 1657 N N . SER A 1 205 ? -14.616 16.641 18.548 1.00 50.56 205 SER A N 1
ATOM 1658 C CA . SER A 1 205 ? -14.452 17.661 19.594 1.00 50.56 205 SER A CA 1
ATOM 1659 C C . SER A 1 205 ? -13.142 17.562 20.378 1.00 50.56 205 SER A C 1
ATOM 1661 O O . SER A 1 205 ? -12.900 18.410 21.231 1.00 50.56 205 SER A O 1
ATOM 1663 N N . GLY A 1 206 ? -12.293 16.577 20.078 1.00 43.28 206 GLY A N 1
ATOM 1664 C CA . GLY A 1 206 ? -10.940 16.504 20.617 1.00 43.28 206 GLY A CA 1
ATOM 1665 C C . GLY A 1 206 ? -10.537 15.095 21.017 1.00 43.28 206 GLY A C 1
ATOM 1666 O O . GLY A 1 206 ? -10.535 14.766 22.196 1.00 43.28 206 GLY A O 1
ATOM 1667 N N . PHE A 1 207 ? -10.095 14.304 20.037 1.00 47.62 207 PHE A N 1
ATOM 1668 C CA . PHE A 1 207 ? -8.878 13.531 20.274 1.00 47.62 207 PHE A CA 1
ATOM 1669 C C . PHE A 1 207 ? -7.744 14.551 20.440 1.00 47.62 207 PHE A C 1
ATOM 1671 O O . PHE A 1 207 ? -7.632 15.443 19.593 1.00 47.62 207 PHE A O 1
ATOM 1678 N N . PRO A 1 208 ? -6.932 14.486 21.501 1.00 39.09 208 PRO A N 1
ATOM 1679 C CA . PRO A 1 208 ? -5.815 15.403 21.650 1.00 39.09 208 PRO A CA 1
ATOM 1680 C C . PRO A 1 208 ? -4.864 15.279 20.451 1.00 39.09 208 PRO A C 1
ATOM 1682 O O . PRO A 1 208 ? -4.274 14.228 20.211 1.00 39.09 208 PRO A O 1
ATOM 1685 N N . GLU A 1 209 ? -4.701 16.362 19.684 1.00 38.19 209 GLU A N 1
ATOM 1686 C CA . GLU A 1 209 ? -3.778 16.427 18.536 1.00 38.19 209 GLU A CA 1
ATOM 1687 C C . GLU A 1 209 ? -2.296 16.520 18.962 1.00 38.19 209 GLU A C 1
ATOM 1689 O O . GLU A 1 209 ? -1.414 16.743 18.133 1.00 38.19 209 GLU A O 1
ATOM 1694 N N . SER A 1 210 ? -1.987 16.322 20.247 1.00 39.41 210 SER A N 1
ATOM 1695 C CA . SER A 1 210 ? -0.618 16.271 20.750 1.00 39.41 210 SER A CA 1
ATOM 1696 C C . SER A 1 210 ? -0.441 15.140 21.766 1.00 39.41 210 SER A C 1
ATOM 1698 O O . SER A 1 210 ? -1.275 14.951 22.650 1.00 39.41 210 SER A O 1
ATOM 1700 N N . GLU A 1 211 ? 0.677 14.409 21.674 1.00 36.78 211 GLU A N 1
ATOM 1701 C CA . GLU A 1 211 ? 1.072 13.331 22.604 1.00 36.78 211 GLU A CA 1
ATOM 1702 C C . GLU A 1 211 ? 1.130 13.767 24.087 1.00 36.78 211 GLU A C 1
ATOM 1704 O O . GLU A 1 211 ? 1.309 12.928 24.966 1.00 36.78 211 GLU A O 1
ATOM 1709 N N . GLN A 1 212 ? 0.989 15.063 24.395 1.00 36.38 212 GLN A N 1
ATOM 1710 C CA . GLN A 1 212 ? 1.059 15.601 25.757 1.00 36.38 212 GLN A CA 1
ATOM 1711 C C . GLN A 1 212 ? -0.295 15.786 26.458 1.00 36.38 212 GLN A C 1
ATOM 1713 O O . GLN A 1 212 ? -0.293 15.967 27.677 1.00 36.38 212 GLN A O 1
ATOM 1718 N N . ASP A 1 213 ? -1.420 15.665 25.748 1.00 40.12 213 ASP A N 1
ATOM 1719 C CA . ASP A 1 213 ? -2.768 15.789 26.331 1.00 40.12 213 ASP A CA 1
ATOM 1720 C C . ASP A 1 213 ? -3.454 14.424 26.584 1.00 40.12 213 ASP A C 1
ATOM 1722 O O . ASP A 1 213 ? -4.553 14.365 27.130 1.00 40.12 213 ASP A O 1
ATOM 1726 N N . LEU A 1 214 ? -2.786 13.310 26.260 1.00 39.47 214 LEU A N 1
ATOM 1727 C CA . LEU A 1 214 ? -3.226 11.929 26.519 1.00 39.47 214 LEU A CA 1
ATOM 1728 C C . LEU A 1 214 ? -3.018 11.512 27.983 1.00 39.47 214 LEU A C 1
ATOM 1730 O O . LEU A 1 214 ? -2.329 10.527 28.259 1.00 39.47 214 LEU A O 1
ATOM 1734 N N . LYS A 1 215 ? -3.522 12.285 28.950 1.00 42.97 215 LYS A N 1
ATOM 1735 C CA . LYS A 1 215 ? -3.302 11.919 30.355 1.00 42.97 215 LYS A CA 1
ATOM 1736 C C . LYS A 1 215 ? -4.260 10.897 30.920 1.00 42.97 215 LYS A C 1
ATOM 1738 O O . LYS A 1 215 ? -3.806 10.192 31.809 1.00 42.97 215 LYS A O 1
ATOM 1743 N N . ASP A 1 216 ? -5.453 10.714 30.367 1.00 50.59 216 ASP A N 1
ATOM 1744 C CA . ASP A 1 216 ? -6.337 9.656 30.847 1.00 50.59 216 ASP A CA 1
ATOM 1745 C C . ASP A 1 216 ? -7.138 9.036 29.692 1.00 50.59 216 ASP A C 1
ATOM 1747 O O . ASP A 1 216 ? -7.914 9.742 29.043 1.00 50.59 216 ASP A O 1
ATOM 1751 N N . PRO A 1 217 ? -6.955 7.732 29.404 1.00 53.81 217 PRO A N 1
ATOM 1752 C CA . PRO A 1 217 ? -7.851 7.021 28.507 1.00 53.81 217 PRO A CA 1
ATOM 1753 C C . PRO A 1 217 ? -9.241 6.987 29.145 1.00 53.81 217 PRO A C 1
ATOM 1755 O O . PRO A 1 217 ? -9.379 6.683 30.331 1.00 53.81 217 PRO A O 1
ATOM 1758 N N . PHE A 1 218 ? -10.278 7.279 28.367 1.00 58.16 218 PHE A N 1
ATOM 1759 C CA . PHE A 1 218 ? -11.653 7.200 28.852 1.00 58.16 218 PHE A CA 1
ATOM 1760 C C . PHE A 1 218 ? -12.323 5.935 28.329 1.00 58.16 218 PHE A C 1
ATOM 1762 O O . PHE A 1 218 ? -12.045 5.452 27.225 1.00 58.16 218 PHE A O 1
ATOM 1769 N N . LYS A 1 219 ? -13.200 5.365 29.152 1.00 65.38 219 LYS A N 1
ATOM 1770 C CA . LYS A 1 219 ? -13.862 4.102 28.855 1.00 65.38 219 LYS A CA 1
ATOM 1771 C C . LYS A 1 219 ? -15.290 4.368 28.400 1.00 65.38 219 LYS A C 1
ATOM 1773 O O . LYS A 1 219 ? -16.115 4.927 29.118 1.00 65.38 219 LYS A O 1
ATOM 1778 N N . LEU A 1 220 ? -15.560 4.001 27.156 1.00 70.00 220 LEU A N 1
ATOM 1779 C CA . LEU A 1 220 ? -16.876 4.078 26.548 1.00 70.00 220 LEU A CA 1
ATOM 1780 C C . LEU A 1 220 ? -17.586 2.743 26.761 1.00 70.00 220 LEU A C 1
ATOM 1782 O O . LEU A 1 220 ? -17.040 1.696 26.420 1.00 70.00 220 LEU A O 1
ATOM 1786 N N . THR A 1 221 ? -18.803 2.773 27.293 1.00 74.69 221 THR A N 1
ATOM 1787 C CA . THR A 1 221 ? -19.628 1.573 27.462 1.00 74.69 221 THR A CA 1
ATOM 1788 C C . THR A 1 221 ? -20.847 1.649 26.559 1.00 74.69 221 THR A C 1
ATOM 1790 O O . THR A 1 221 ? -21.608 2.621 26.566 1.00 74.69 221 THR A O 1
ATOM 1793 N N . LEU A 1 222 ? -21.011 0.608 25.757 1.00 74.19 222 LEU A N 1
ATOM 1794 C CA . LEU A 1 222 ? -22.101 0.423 24.819 1.00 74.19 222 LEU A CA 1
ATOM 1795 C C . LEU A 1 222 ? -23.089 -0.573 25.409 1.00 74.19 222 LEU A C 1
ATOM 1797 O O . LEU A 1 222 ? -22.700 -1.678 25.780 1.00 74.19 222 LEU A O 1
ATOM 1801 N N . PHE A 1 223 ? -24.359 -0.194 25.492 1.00 75.81 223 PHE A N 1
ATOM 1802 C CA . PHE A 1 223 ? -25.396 -1.030 26.087 1.00 75.81 223 PHE A CA 1
ATOM 1803 C C . PHE A 1 223 ? -26.277 -1.616 24.985 1.00 75.81 223 PHE A C 1
ATOM 1805 O O . PHE A 1 223 ? -26.947 -0.872 24.266 1.00 75.81 223 PHE A O 1
ATOM 1812 N N . PHE A 1 224 ? -26.292 -2.941 24.879 1.00 73.75 224 PHE A N 1
ATOM 1813 C CA . PHE A 1 224 ? -27.176 -3.711 24.003 1.00 73.75 224 PHE A CA 1
ATOM 1814 C C . PHE A 1 224 ? -28.292 -4.366 24.820 1.00 73.75 224 PHE A C 1
ATOM 1816 O O . PHE A 1 224 ? -28.307 -4.288 26.049 1.00 73.75 224 PHE A O 1
ATOM 1823 N N . GLU A 1 225 ? -29.239 -5.004 24.133 1.00 72.75 225 GLU A N 1
ATOM 1824 C CA . GLU A 1 225 ? -30.394 -5.657 24.764 1.00 72.75 225 GLU A CA 1
ATOM 1825 C C . GLU A 1 225 ? -29.972 -6.750 25.755 1.00 72.75 225 GLU A C 1
ATOM 1827 O O . GLU A 1 225 ? -30.500 -6.813 26.865 1.00 72.75 225 GLU A O 1
ATOM 1832 N N . ASP A 1 226 ? -28.955 -7.536 25.395 1.00 74.88 226 ASP A N 1
ATOM 1833 C CA . ASP A 1 226 ? -28.539 -8.710 26.169 1.00 74.88 226 ASP A CA 1
ATOM 1834 C C . ASP A 1 226 ? -27.170 -8.566 26.861 1.00 74.88 226 ASP A C 1
ATOM 1836 O O . ASP A 1 226 ? -26.792 -9.428 27.659 1.00 74.88 226 ASP A O 1
ATOM 1840 N N . TYR A 1 227 ? -26.388 -7.523 26.556 1.00 72.50 227 TYR A N 1
ATOM 1841 C CA . TYR A 1 227 ? -25.012 -7.380 27.050 1.00 72.50 227 TYR A CA 1
ATOM 1842 C C . TYR A 1 227 ? -24.476 -5.942 26.949 1.00 72.50 227 TYR A C 1
ATOM 1844 O O . TYR A 1 227 ? -25.129 -5.048 26.414 1.00 72.50 227 TYR A O 1
ATOM 1852 N N . GLN A 1 228 ? -23.275 -5.717 27.483 1.00 75.12 228 GLN A N 1
ATOM 1853 C CA . GLN A 1 228 ? -22.544 -4.453 27.389 1.00 75.12 228 GLN A CA 1
ATOM 1854 C C . GLN A 1 228 ? -21.170 -4.711 26.765 1.00 75.12 228 GLN A C 1
ATOM 1856 O O . GLN A 1 228 ? -20.525 -5.693 27.135 1.00 75.12 228 GLN A O 1
ATOM 1861 N N . ASP A 1 229 ? -20.732 -3.837 25.858 1.00 70.06 229 ASP A N 1
ATOM 1862 C CA . ASP A 1 229 ? -19.352 -3.824 25.360 1.00 70.06 229 ASP A CA 1
ATOM 1863 C C . ASP A 1 229 ? -18.617 -2.591 25.872 1.00 70.06 229 ASP A C 1
ATOM 1865 O O . ASP A 1 229 ? -19.147 -1.479 25.871 1.00 70.06 229 ASP A O 1
ATOM 1869 N N . GLU A 1 230 ? -17.359 -2.782 26.249 1.00 70.56 230 GLU A N 1
ATOM 1870 C CA . GLU A 1 230 ? -16.501 -1.732 26.777 1.00 70.56 230 GLU A CA 1
ATOM 1871 C C . GLU A 1 230 ? -15.361 -1.444 25.801 1.00 70.56 230 GLU A C 1
ATOM 1873 O O . GLU A 1 230 ? -14.644 -2.347 25.367 1.00 70.56 230 GLU A O 1
ATOM 1878 N N . TYR A 1 231 ? -15.170 -0.169 25.481 1.00 63.53 231 TYR A N 1
ATOM 1879 C CA . TYR A 1 231 ? -14.111 0.305 24.604 1.00 63.53 231 TYR A CA 1
ATOM 1880 C C . TYR A 1 231 ? -13.243 1.293 25.366 1.00 63.53 231 TYR A C 1
ATOM 1882 O O . TYR A 1 231 ? -13.711 2.342 25.805 1.00 63.53 231 TYR A O 1
ATOM 1890 N N . LEU A 1 232 ? -11.962 0.961 25.507 1.00 54.81 232 LEU A N 1
ATOM 1891 C CA . LEU A 1 232 ? -10.967 1.907 25.989 1.00 54.81 232 LEU A CA 1
ATOM 1892 C C . LEU A 1 232 ? -10.550 2.793 24.815 1.00 54.81 232 LEU A C 1
ATOM 1894 O O . LEU A 1 232 ? -10.050 2.285 23.808 1.00 54.81 232 LEU A O 1
ATOM 1898 N N . ILE A 1 233 ? -10.789 4.094 24.933 1.00 56.00 233 ILE A N 1
ATOM 1899 C CA . ILE A 1 233 ? -10.387 5.064 23.920 1.00 56.00 233 ILE A CA 1
ATOM 1900 C C . ILE A 1 233 ? -9.113 5.743 24.426 1.00 56.00 233 ILE A C 1
ATOM 1902 O O . ILE A 1 233 ? -9.151 6.508 25.389 1.00 56.00 233 ILE A O 1
ATOM 1906 N N . GLU A 1 234 ? -7.992 5.371 23.794 1.00 50.09 234 GLU A N 1
ATOM 1907 C CA . GLU A 1 234 ? -6.670 5.999 23.944 1.00 50.09 234 GLU A CA 1
ATOM 1908 C C . GLU A 1 234 ? -6.578 7.261 23.079 1.00 50.09 234 GLU A C 1
ATOM 1910 O O . GLU A 1 234 ? -6.771 7.172 21.839 1.00 50.09 234 GLU A O 1
#

Radius of gyration: 26.96 Å; chains: 1; bounding box: 55×59×92 Å

Sequence (234 aa):
MRNAIKIFSVIFLWLVLVFFITTREGKKQGLIKADIQTLEIKAFDGEGLLMKKEASQWFIGRRLVDSNKINSAISSIKDIDLSDIISNREEKYQDFGVDPMGARRLVLNEEVEVFIGNRASDWMSSYLRYLVSPEGDSSPVYIVSGIMRESFPVSLNDWLEKQVFIFSQPLLKLGLEMEDNQYEILSEEESFEDILQQLTRIKASGFPESEQDLKDPFKLTLFFEDYQDEYLIE

Foldseek 3Di:
DVVVVVVVVVVVVVVVVVVVVVVPPQPQQQPDPDDFQWKWKDALPDDIQIWGDDPHFIDRPNFTWDPVLVVLQVVLRRRWRQDAFDDQDPVCCVVQLQPSNRFTWMQTPVFKIKTWGDADPVNQWGWIWMDGPPPDPTTTIGITGPDHRVSRDRDPVVTGDPPPDDDPADFAWKWKQDPPRDTDTPDGDDDPVVVVVVVVVVVVVDPPPDPVVPPDFIWMWIDGPPDIDIDTHD